Protein AF-A0A4P6GW98-F1 (afdb_monomer)

Secondary structure (DSSP, 8-state):
--EEEEEEEGGG-SSSPPP-EEEEEEES-HHHHHHTTEEEEEETTEEEEEE-SS---S-EEEEEEEEEESSTTHHHHBSSPPP-SSEEEEEETTTPPPPSSTT--EEESSSSSS--GGGEEEGGGSTTTTTT-SS--TTEEEEEEEEEETTSPTTEEEEEEEPBPEEEEEEEEES-TT-EEEEE-TTS---BPPPEE--BTTBS-EEEEEBSS-EE--SS-----EEEEEETTEEEEEESSPPPP-TTSEEEEEETTEEEEEEEEEEE-TT--

Structure (mmCIF, N/CA/C/O backbone):
data_AF-A0A4P6GW98-F1
#
_entry.id   AF-A0A4P6GW98-F1
#
loop_
_atom_site.group_PDB
_atom_site.id
_atom_site.type_symbol
_atom_site.label_atom_id
_atom_site.label_alt_id
_atom_site.label_comp_id
_atom_site.label_asym_id
_atom_site.label_entity_id
_atom_site.label_seq_id
_atom_site.pdbx_PDB_ins_code
_atom_site.Cartn_x
_atom_site.Cartn_y
_atom_site.Cartn_z
_atom_site.occupancy
_atom_site.B_iso_or_equiv
_atom_site.auth_seq_id
_atom_site.auth_comp_id
_atom_site.auth_asym_id
_atom_site.auth_atom_id
_atom_site.pdbx_PDB_model_num
ATOM 1 N N . MET A 1 1 ? 4.209 -5.421 -28.875 1.00 87.12 1 MET A N 1
ATOM 2 C CA . MET A 1 1 ? 4.617 -5.214 -27.465 1.00 87.12 1 MET A CA 1
ATOM 3 C C . MET A 1 1 ? 5.927 -5.954 -27.237 1.00 87.12 1 MET A C 1
ATOM 5 O O . MET A 1 1 ? 5.978 -7.141 -27.537 1.00 87.12 1 MET A O 1
ATOM 9 N N . ALA A 1 2 ? 6.973 -5.257 -26.790 1.00 92.06 2 ALA A N 1
ATOM 10 C CA . ALA A 1 2 ? 8.266 -5.847 -26.434 1.00 92.06 2 ALA A CA 1
ATOM 11 C C . ALA A 1 2 ? 8.174 -6.559 -25.086 1.00 92.06 2 ALA A C 1
ATOM 13 O O . ALA A 1 2 ? 8.362 -7.768 -25.018 1.00 92.06 2 ALA A O 1
ATOM 14 N N . PHE A 1 3 ? 7.811 -5.820 -24.043 1.00 95.00 3 PHE A N 1
ATOM 15 C CA . PHE A 1 3 ? 7.628 -6.350 -22.701 1.00 95.00 3 PHE A CA 1
ATOM 16 C C . PHE A 1 3 ? 6.626 -5.500 -21.920 1.00 95.00 3 PHE A C 1
ATOM 18 O O . PHE A 1 3 ? 6.259 -4.402 -22.350 1.00 95.00 3 PHE A O 1
ATOM 25 N N . SER A 1 4 ? 6.208 -6.007 -20.769 1.00 95.50 4 SER A N 1
ATOM 26 C CA . SER A 1 4 ? 5.409 -5.276 -19.789 1.00 95.50 4 SER A CA 1
ATOM 27 C C . SER A 1 4 ? 5.927 -5.524 -18.376 1.00 95.50 4 SER A C 1
ATOM 29 O O . SER A 1 4 ? 6.512 -6.573 -18.111 1.00 95.50 4 SER A O 1
ATOM 31 N N . VAL A 1 5 ? 5.699 -4.568 -17.481 1.00 95.75 5 VAL A N 1
ATOM 32 C CA . VAL A 1 5 ? 5.934 -4.688 -16.042 1.00 95.75 5 VAL A CA 1
ATOM 33 C C . VAL A 1 5 ? 4.635 -4.347 -15.319 1.00 95.75 5 VAL A C 1
ATOM 35 O O . VAL A 1 5 ? 4.162 -3.214 -15.391 1.00 95.75 5 VAL A O 1
ATOM 38 N N . GLU A 1 6 ? 4.057 -5.339 -14.655 1.00 93.69 6 GLU A N 1
ATOM 39 C CA . GLU A 1 6 ? 2.839 -5.214 -13.858 1.00 93.69 6 GLU A CA 1
ATOM 40 C C . GLU A 1 6 ? 3.172 -4.847 -12.403 1.00 93.69 6 GLU A C 1
ATOM 42 O O . GLU A 1 6 ? 4.111 -5.384 -11.814 1.00 93.69 6 GLU A O 1
ATOM 47 N N . LEU A 1 7 ? 2.385 -3.958 -11.803 1.00 92.94 7 LEU A N 1
ATOM 48 C CA . LEU A 1 7 ? 2.430 -3.624 -10.385 1.00 92.94 7 LEU A CA 1
ATOM 49 C C . LEU A 1 7 ? 1.234 -4.252 -9.683 1.00 92.94 7 LEU A C 1
ATOM 51 O O . LEU A 1 7 ? 0.083 -3.937 -9.981 1.00 92.94 7 LEU A O 1
ATOM 55 N N . ARG A 1 8 ? 1.521 -5.117 -8.714 1.00 92.25 8 ARG A N 1
ATOM 56 C CA . ARG A 1 8 ? 0.526 -5.744 -7.845 1.00 92.25 8 ARG A CA 1
ATOM 57 C C . ARG A 1 8 ? 0.668 -5.166 -6.450 1.00 92.25 8 ARG A C 1
ATOM 59 O O . ARG A 1 8 ? 1.785 -4.987 -5.971 1.00 92.25 8 ARG A O 1
ATOM 66 N N . HIS A 1 9 ? -0.450 -4.880 -5.794 1.00 93.00 9 HIS A N 1
ATOM 67 C CA . HIS A 1 9 ? -0.424 -4.330 -4.446 1.00 93.00 9 HIS A CA 1
ATOM 68 C C . HIS A 1 9 ? -1.577 -4.869 -3.601 1.00 93.00 9 HIS A C 1
ATOM 70 O O . HIS A 1 9 ? -2.744 -4.598 -3.884 1.00 93.00 9 HIS A O 1
ATOM 76 N N . ALA A 1 10 ? -1.266 -5.556 -2.499 1.00 92.62 10 ALA A N 1
ATOM 77 C CA . ALA A 1 10 ? -2.288 -6.197 -1.673 1.00 92.62 10 ALA A CA 1
ATOM 78 C C . ALA A 1 10 ? -3.317 -5.200 -1.093 1.00 92.62 10 ALA A C 1
ATOM 80 O O . ALA A 1 10 ? -4.511 -5.487 -1.113 1.00 92.62 10 ALA A O 1
ATOM 81 N N . TYR A 1 11 ? -2.913 -3.999 -0.658 1.00 92.00 11 TYR A N 1
ATOM 82 C CA . TYR A 1 11 ? -3.840 -2.949 -0.189 1.00 92.00 11 TYR A CA 1
ATOM 83 C C . TYR A 1 11 ? -5.014 -2.678 -1.148 1.00 92.00 11 TYR A C 1
ATOM 85 O O . TYR A 1 11 ? -6.145 -2.485 -0.701 1.00 92.00 11 TYR A O 1
ATOM 93 N N . LEU A 1 12 ? -4.765 -2.702 -2.458 1.00 88.88 12 LEU A N 1
ATOM 94 C CA . LEU A 1 12 ? -5.748 -2.360 -3.485 1.00 88.88 12 LEU A CA 1
ATOM 95 C C . LEU A 1 12 ? -6.676 -3.532 -3.865 1.00 88.88 12 LEU A C 1
ATOM 97 O O . LEU A 1 12 ? -7.750 -3.314 -4.425 1.00 88.88 12 LEU A O 1
ATOM 101 N N . GLY A 1 13 ? -6.299 -4.766 -3.513 1.00 79.56 13 GLY A N 1
ATOM 102 C CA . GLY A 1 13 ? -7.018 -5.989 -3.887 1.00 79.56 13 GLY A CA 1
ATOM 103 C C . GLY A 1 13 ? -6.876 -6.363 -5.372 1.00 79.56 13 GLY A C 1
ATOM 104 O O . GLY A 1 13 ? -6.097 -5.761 -6.103 1.00 79.56 13 GLY A O 1
ATOM 105 N N . ASP A 1 14 ? -7.6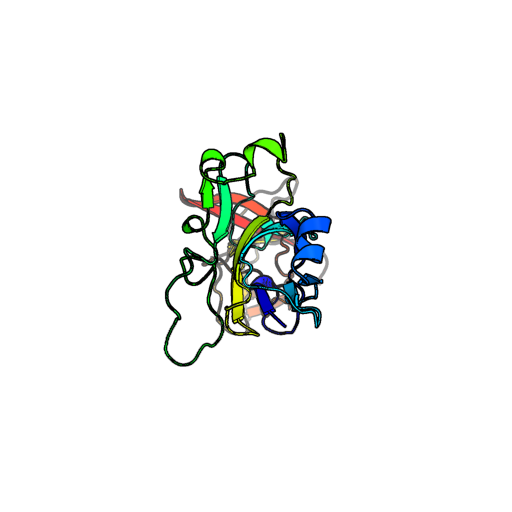46 -7.363 -5.821 1.00 66.12 14 ASP A N 1
ATOM 106 C CA . ASP A 1 14 ? -7.558 -7.929 -7.186 1.00 66.12 14 ASP A CA 1
ATOM 107 C C . ASP A 1 14 ? -8.304 -7.123 -8.271 1.00 66.12 14 ASP A C 1
ATOM 109 O O . ASP A 1 14 ? -8.204 -7.406 -9.468 1.00 66.12 14 ASP A O 1
ATOM 113 N N . VAL A 1 15 ? -9.087 -6.108 -7.895 1.00 51.78 15 VAL A N 1
ATOM 114 C CA . VAL A 1 15 ? -10.033 -5.460 -8.819 1.00 51.78 15 VAL A CA 1
ATOM 115 C C . VAL A 1 15 ? -9.405 -4.245 -9.492 1.00 51.78 15 VAL A C 1
ATOM 117 O O . VAL A 1 15 ? -9.693 -3.122 -9.101 1.00 51.78 15 VAL A O 1
ATOM 120 N N . ALA A 1 16 ? -8.583 -4.462 -10.526 1.00 53.97 16 ALA A N 1
ATOM 121 C CA . ALA A 1 16 ? -8.185 -3.452 -11.527 1.00 53.97 16 ALA A CA 1
ATOM 122 C C . ALA A 1 16 ? -7.691 -2.089 -10.978 1.00 53.97 16 ALA A C 1
ATOM 124 O O . ALA A 1 16 ? -7.696 -1.082 -11.694 1.00 53.97 16 ALA A O 1
ATOM 125 N N . ALA A 1 17 ? -7.302 -2.049 -9.709 1.00 60.12 17 ALA A N 1
ATOM 126 C CA . ALA A 1 17 ? -7.026 -0.831 -8.985 1.00 60.12 17 ALA A CA 1
ATOM 127 C C . ALA A 1 17 ? -5.593 -0.404 -9.281 1.00 60.12 17 ALA A C 1
ATOM 129 O O . ALA A 1 17 ? -4.670 -1.217 -9.247 1.00 60.12 17 ALA A O 1
ATOM 130 N N . SER A 1 18 ? -5.436 0.874 -9.623 1.00 66.62 18 SER A N 1
ATOM 131 C CA . SER A 1 18 ? -4.136 1.423 -9.979 1.00 66.62 18 SER A CA 1
ATOM 132 C C . SER A 1 18 ? -3.246 1.466 -8.756 1.00 66.62 18 SER A C 1
ATOM 134 O O . SER A 1 18 ? -3.583 2.165 -7.800 1.00 66.62 18 SER A O 1
ATOM 136 N N . ALA A 1 19 ? -2.094 0.795 -8.805 1.00 76.88 19 ALA A N 1
ATOM 137 C CA . ALA A 1 19 ? -0.990 1.199 -7.946 1.00 76.88 19 ALA A CA 1
ATOM 138 C C . ALA A 1 19 ? -0.710 2.681 -8.264 1.00 76.88 19 ALA A C 1
ATOM 140 O O . ALA A 1 19 ? -0.520 2.997 -9.443 1.00 76.88 19 ALA A O 1
ATOM 141 N N . PRO A 1 20 ? -0.761 3.601 -7.285 1.00 85.50 20 PRO A N 1
ATOM 142 C CA . PRO A 1 20 ? -0.575 5.028 -7.534 1.00 85.50 20 PRO A CA 1
ATOM 143 C C . PRO A 1 20 ? 0.921 5.313 -7.689 1.00 85.50 20 PRO A C 1
ATOM 145 O O . PRO A 1 20 ? 1.532 5.945 -6.833 1.00 85.50 20 PRO A O 1
ATOM 148 N N . LEU A 1 21 ? 1.532 4.750 -8.734 1.00 90.62 21 LEU A N 1
ATOM 149 C CA . LEU A 1 21 ? 2.957 4.830 -9.020 1.00 90.62 21 LEU A CA 1
ATOM 150 C C . LEU A 1 21 ? 3.176 5.422 -10.414 1.00 90.62 21 LEU A C 1
ATOM 152 O O . LEU A 1 21 ? 2.783 4.841 -11.427 1.00 90.62 21 LEU A O 1
ATOM 156 N N . ALA A 1 22 ? 3.873 6.551 -10.456 1.00 92.00 22 ALA A N 1
ATOM 157 C CA . ALA A 1 22 ? 4.359 7.169 -11.674 1.00 92.00 22 ALA A CA 1
ATOM 158 C C . ALA A 1 22 ? 5.650 6.488 -12.145 1.00 92.00 22 ALA A C 1
ATOM 160 O O . ALA A 1 22 ? 6.524 6.146 -11.343 1.00 92.00 22 ALA A O 1
ATOM 161 N N . TRP A 1 23 ? 5.782 6.354 -13.464 1.00 93.56 23 TRP A N 1
ATOM 162 C CA . TRP A 1 23 ? 6.968 5.818 -14.123 1.00 93.56 23 TRP A CA 1
ATOM 163 C C . TRP A 1 23 ? 7.654 6.913 -14.927 1.00 93.56 23 TRP A C 1
ATOM 165 O O . TRP A 1 23 ? 7.023 7.566 -15.759 1.00 93.56 23 TRP A O 1
ATOM 175 N N . GLN A 1 24 ? 8.960 7.059 -14.746 1.00 92.19 24 GLN A N 1
ATOM 176 C CA . GLN A 1 24 ? 9.771 7.979 -15.536 1.00 92.19 24 GLN A CA 1
ATOM 177 C C . GLN A 1 24 ? 10.948 7.233 -16.153 1.00 92.19 24 GLN A C 1
ATOM 179 O O . GLN A 1 24 ? 11.734 6.625 -15.433 1.00 92.19 24 GLN A O 1
ATOM 184 N N . LEU A 1 25 ? 11.093 7.291 -17.480 1.00 92.44 25 LEU A N 1
ATOM 185 C CA . LEU A 1 25 ? 12.296 6.793 -18.148 1.00 92.44 25 LEU A CA 1
ATOM 186 C C . LEU A 1 25 ? 13.503 7.635 -17.713 1.00 92.44 25 LEU A C 1
ATOM 188 O O . LEU A 1 25 ? 13.509 8.854 -17.888 1.00 92.44 25 LEU A O 1
ATOM 192 N N . VAL A 1 26 ? 14.507 6.966 -17.158 1.00 89.69 26 VAL A N 1
ATOM 193 C CA . VAL A 1 26 ? 15.764 7.565 -16.699 1.00 89.69 26 VAL A CA 1
ATOM 194 C C . VAL A 1 26 ? 16.860 7.320 -17.727 1.00 89.69 26 VAL A C 1
ATOM 196 O O . VAL A 1 26 ? 17.533 8.255 -18.147 1.00 89.69 26 VAL A O 1
ATOM 199 N N . GLU A 1 27 ? 17.000 6.071 -18.165 1.00 88.12 27 GLU A N 1
ATOM 200 C CA . GLU A 1 27 ? 17.954 5.666 -19.193 1.00 88.12 27 GLU A CA 1
ATOM 201 C C . GLU A 1 27 ? 17.322 4.613 -20.115 1.00 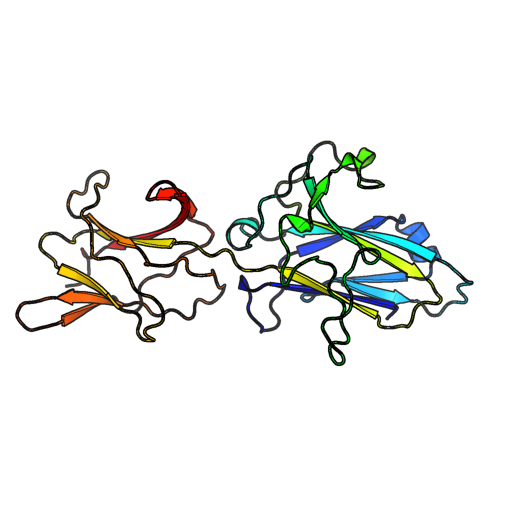88.12 27 GLU A C 1
ATOM 203 O O . GLU A 1 27 ? 16.520 3.800 -19.657 1.00 88.12 27 GLU A O 1
ATOM 208 N N . PRO A 1 28 ? 17.677 4.579 -21.405 1.00 90.88 28 PRO A N 1
ATOM 209 C CA . PRO A 1 28 ? 18.499 5.562 -22.096 1.00 90.88 28 PRO A CA 1
ATOM 210 C C . PRO A 1 28 ? 17.782 6.919 -22.229 1.00 90.88 28 PRO A C 1
ATOM 212 O O . PRO A 1 28 ? 16.583 7.024 -21.970 1.00 90.88 28 PRO A O 1
ATOM 215 N N . SER A 1 29 ? 18.487 7.953 -22.699 1.00 89.69 29 SER A N 1
ATOM 216 C CA . SER A 1 29 ? 17.844 9.230 -23.048 1.00 89.69 29 SER A CA 1
ATOM 217 C C . SER A 1 29 ? 16.651 9.031 -24.008 1.00 89.69 29 SER A C 1
ATOM 219 O O . SER A 1 29 ? 16.696 8.129 -24.852 1.00 89.69 29 SER A O 1
ATOM 221 N N . PRO A 1 30 ? 15.602 9.880 -23.970 1.00 89.62 30 PRO A N 1
ATOM 222 C CA . PRO A 1 30 ? 14.418 9.716 -24.825 1.00 89.62 30 PRO A CA 1
ATOM 223 C C . PRO A 1 30 ? 14.724 9.625 -26.329 1.00 89.62 30 PRO A C 1
ATOM 225 O O . PRO A 1 30 ? 14.078 8.867 -27.056 1.00 89.62 30 PRO A O 1
ATOM 228 N N . ALA A 1 31 ? 15.747 10.350 -26.799 1.00 90.31 31 ALA A N 1
ATOM 229 C CA . ALA A 1 31 ? 16.214 10.283 -28.183 1.00 90.31 31 ALA A CA 1
ATOM 230 C C . ALA A 1 31 ? 16.799 8.905 -28.522 1.00 90.31 31 ALA A C 1
ATOM 232 O O . ALA A 1 31 ? 16.455 8.323 -29.550 1.00 90.31 31 ALA A O 1
ATOM 233 N N . ARG A 1 32 ? 17.636 8.347 -27.638 1.00 91.19 32 ARG A N 1
ATOM 234 C CA . ARG A 1 32 ? 18.188 6.999 -27.813 1.00 91.19 32 ARG A CA 1
ATOM 235 C C . ARG A 1 32 ? 17.103 5.933 -27.673 1.00 91.19 32 ARG A C 1
ATOM 237 O O . ARG A 1 32 ? 17.092 5.002 -28.465 1.00 91.19 32 ARG A O 1
ATOM 244 N N . PHE A 1 33 ? 16.169 6.083 -26.737 1.00 92.12 33 PHE A N 1
ATOM 245 C CA . PHE A 1 33 ? 15.012 5.193 -26.602 1.00 92.12 33 PHE A CA 1
ATOM 246 C C . PHE A 1 33 ? 14.187 5.135 -27.897 1.00 92.12 33 PHE A C 1
ATOM 248 O O . PHE A 1 33 ? 13.886 4.054 -28.398 1.00 92.12 33 PHE A O 1
ATOM 255 N N . SER A 1 34 ? 13.919 6.295 -28.501 1.00 91.00 34 SER A N 1
ATOM 256 C CA . SER A 1 34 ? 13.211 6.394 -29.784 1.00 91.00 34 SER A CA 1
ATOM 257 C C . SER A 1 34 ? 14.030 5.826 -30.950 1.00 91.00 34 SER A C 1
ATOM 259 O O . SER A 1 34 ? 13.475 5.158 -31.817 1.00 91.00 34 SER A O 1
ATOM 261 N N . ALA A 1 35 ? 15.353 6.031 -30.960 1.00 90.75 35 ALA A N 1
ATOM 262 C CA . ALA A 1 35 ? 16.254 5.470 -31.971 1.00 90.75 35 ALA A CA 1
ATOM 263 C C . ALA A 1 35 ? 16.337 3.933 -31.919 1.00 90.75 35 ALA A C 1
ATOM 265 O O . ALA A 1 35 ? 16.581 3.300 -32.942 1.00 90.75 35 ALA A O 1
ATOM 266 N N . LEU A 1 36 ? 16.081 3.326 -30.753 1.00 91.00 36 LEU A N 1
ATOM 267 C CA . LEU A 1 36 ? 15.898 1.875 -30.608 1.00 91.00 36 LEU A CA 1
ATOM 268 C C . LEU A 1 36 ? 14.536 1.389 -31.144 1.00 91.00 36 LEU A C 1
ATOM 270 O O . LEU A 1 36 ? 14.242 0.196 -31.077 1.00 91.00 36 LEU A O 1
ATOM 274 N N . GLY A 1 37 ? 13.692 2.293 -31.653 1.00 91.75 37 GLY A N 1
ATOM 275 C CA . GLY A 1 37 ? 12.340 1.985 -32.107 1.00 91.75 37 GLY A CA 1
ATOM 276 C C . GLY A 1 37 ? 11.407 1.621 -30.956 1.00 91.75 37 GLY A C 1
ATOM 277 O O . GLY A 1 37 ? 10.509 0.803 -31.136 1.00 91.75 37 GLY A O 1
ATOM 278 N N . LEU A 1 38 ? 11.637 2.163 -29.756 1.00 93.50 38 LEU A N 1
ATOM 279 C CA . LEU A 1 38 ? 10.828 1.871 -28.578 1.00 93.50 38 LEU A CA 1
ATOM 280 C C . LEU A 1 38 ? 9.894 3.030 -28.237 1.00 93.50 38 LEU A C 1
ATOM 282 O O . LEU A 1 38 ? 10.243 4.204 -28.333 1.00 93.50 38 LEU A O 1
ATOM 286 N N . MET A 1 39 ? 8.701 2.676 -27.774 1.00 94.88 39 MET A N 1
ATOM 287 C CA . MET A 1 39 ? 7.738 3.582 -27.150 1.00 94.88 39 MET A CA 1
ATOM 288 C C . MET A 1 39 ? 7.159 2.905 -25.912 1.00 94.88 39 MET A C 1
ATOM 290 O O . MET A 1 39 ? 7.059 1.679 -25.875 1.00 94.88 39 MET A O 1
ATOM 294 N N . TYR A 1 40 ? 6.773 3.674 -24.898 1.00 95.62 40 TYR A N 1
ATOM 295 C CA . TYR A 1 40 ? 6.161 3.115 -23.698 1.00 95.62 40 TYR A CA 1
ATOM 296 C C . TYR A 1 40 ? 4.839 3.796 -23.371 1.00 95.62 40 TYR A C 1
ATOM 298 O O . TYR A 1 40 ? 4.603 4.949 -23.726 1.00 95.62 40 TYR A O 1
ATOM 306 N N . ARG A 1 41 ? 3.974 3.047 -22.696 1.00 95.19 41 ARG A N 1
ATOM 307 C CA . ARG A 1 41 ? 2.711 3.520 -22.146 1.00 95.19 41 ARG A CA 1
ATOM 308 C C . ARG A 1 41 ? 2.628 3.081 -20.696 1.00 95.19 41 ARG A C 1
ATOM 310 O O . ARG A 1 41 ? 2.921 1.925 -20.393 1.00 95.19 41 ARG A O 1
ATOM 317 N N . VAL A 1 42 ? 2.205 4.000 -19.843 1.00 93.38 42 VAL A N 1
ATOM 318 C CA . VAL A 1 42 ? 1.852 3.720 -18.454 1.00 93.38 42 VAL A CA 1
ATOM 319 C C . VAL A 1 42 ? 0.333 3.639 -18.375 1.00 93.38 42 VAL A C 1
ATOM 321 O O . VAL A 1 42 ? -0.361 4.479 -18.952 1.00 93.38 42 VAL A O 1
ATOM 324 N N . ASP A 1 43 ? -0.180 2.610 -17.719 1.00 88.81 43 ASP A N 1
ATOM 325 C CA . ASP A 1 43 ? -1.591 2.473 -17.373 1.00 88.81 43 ASP A CA 1
ATOM 326 C C . ASP A 1 43 ? -1.736 2.068 -15.900 1.00 88.81 43 ASP A C 1
ATOM 328 O O . ASP A 1 43 ? -0.755 2.013 -15.157 1.00 88.81 43 ASP A O 1
ATOM 332 N N . ASN A 1 44 ? -2.966 1.799 -15.461 1.00 81.12 44 ASN A N 1
ATOM 333 C CA . ASN A 1 44 ? -3.249 1.458 -14.069 1.00 81.12 44 ASN A CA 1
ATOM 334 C C . ASN A 1 44 ? -2.577 0.159 -13.595 1.00 81.12 44 ASN A C 1
ATOM 336 O O . ASN A 1 44 ? -2.482 -0.077 -12.396 1.00 81.12 44 ASN A O 1
ATOM 340 N N . ARG A 1 45 ? -2.123 -0.708 -14.502 1.00 84.81 45 ARG A N 1
ATOM 341 C CA . ARG A 1 45 ? -1.450 -1.957 -14.136 1.00 84.81 45 ARG A CA 1
ATOM 342 C C . ARG A 1 45 ? 0.062 -1.834 -14.159 1.00 84.81 45 ARG A C 1
ATOM 344 O O . ARG A 1 45 ? 0.723 -2.728 -13.647 1.00 84.81 45 ARG A O 1
ATOM 351 N N . GLY A 1 46 ? 0.614 -0.765 -14.724 1.00 92.31 46 GLY A N 1
ATOM 352 C CA . GLY A 1 46 ? 2.050 -0.524 -14.764 1.00 92.31 46 GLY A CA 1
ATOM 353 C C . GLY A 1 46 ? 2.519 -0.046 -16.131 1.00 92.31 46 GLY A C 1
ATOM 354 O O . GLY A 1 46 ? 1.923 0.839 -16.741 1.00 92.31 46 GLY A O 1
ATOM 355 N N . LEU A 1 47 ? 3.628 -0.611 -16.600 1.00 95.50 47 LEU A N 1
ATOM 356 C CA . LEU A 1 47 ? 4.355 -0.153 -17.779 1.00 95.50 47 LEU A CA 1
ATOM 357 C C . LEU A 1 47 ? 4.261 -1.177 -18.911 1.00 95.50 47 LEU A C 1
ATOM 359 O O . LEU A 1 47 ? 4.567 -2.351 -18.729 1.00 95.50 47 LEU A O 1
ATOM 363 N N . SER A 1 48 ? 3.936 -0.726 -20.119 1.00 96.31 48 SER A N 1
ATOM 364 C CA . SER A 1 48 ? 4.056 -1.520 -21.345 1.00 96.31 48 SER A CA 1
ATOM 365 C C . SER A 1 48 ? 4.994 -0.839 -22.332 1.00 96.31 48 SER A C 1
ATOM 367 O O . SER A 1 48 ? 4.816 0.335 -22.649 1.00 96.31 48 SER A O 1
ATOM 369 N N . VAL A 1 49 ? 5.962 -1.585 -22.865 1.00 96.12 49 VAL A N 1
ATOM 370 C CA . VAL A 1 49 ? 6.891 -1.108 -23.895 1.00 96.12 49 VAL A CA 1
ATOM 371 C C . VAL A 1 49 ? 6.589 -1.797 -25.220 1.00 96.12 49 VAL A C 1
ATOM 373 O O . VAL A 1 49 ? 6.396 -3.013 -25.305 1.00 96.12 49 VAL A O 1
ATOM 376 N N . PHE A 1 50 ? 6.547 -1.017 -26.290 1.00 94.38 50 PHE A N 1
ATOM 377 C CA . PHE A 1 50 ? 6.232 -1.444 -27.645 1.00 94.38 50 PHE A CA 1
ATOM 378 C C . PHE A 1 50 ? 7.405 -1.146 -28.569 1.00 94.38 50 PHE A C 1
ATOM 380 O O . PHE A 1 50 ? 8.162 -0.206 -28.347 1.00 94.38 50 PHE A O 1
ATOM 387 N N . ARG A 1 51 ? 7.525 -1.964 -29.615 1.00 90.38 51 ARG A N 1
ATOM 388 C CA . ARG A 1 51 ? 8.422 -1.707 -30.738 1.00 90.38 51 ARG A CA 1
ATOM 389 C C . ARG A 1 51 ? 7.605 -1.030 -31.825 1.00 90.38 51 ARG A C 1
ATOM 391 O O . ARG A 1 51 ? 6.497 -1.497 -32.092 1.00 90.38 51 ARG A O 1
ATOM 398 N N . SER A 1 52 ? 8.124 0.041 -32.408 1.00 84.62 52 SER A N 1
ATOM 399 C CA . SER A 1 52 ? 7.635 0.529 -33.689 1.00 84.62 52 SER A CA 1
ATOM 400 C C . SER A 1 52 ? 8.086 -0.422 -34.795 1.00 84.62 52 SER A C 1
ATOM 402 O O . SER A 1 52 ? 9.162 -1.023 -34.718 1.00 84.62 52 SER A O 1
ATOM 404 N N . ASP A 1 53 ? 7.253 -0.567 -35.821 1.00 68.75 53 ASP A N 1
ATOM 405 C CA . ASP A 1 53 ? 7.605 -1.330 -37.012 1.00 68.75 53 ASP A CA 1
ATOM 406 C C . ASP A 1 53 ? 8.678 -0.549 -37.783 1.00 68.75 53 ASP A C 1
ATOM 408 O O . ASP A 1 53 ? 8.406 0.429 -38.477 1.00 68.75 53 ASP A O 1
ATOM 412 N N . GLY A 1 54 ? 9.931 -0.946 -37.588 1.00 62.28 54 GLY A N 1
ATOM 413 C CA . GLY A 1 54 ? 11.105 -0.374 -38.228 1.00 62.28 54 GLY A CA 1
ATOM 414 C C . GLY A 1 54 ? 12.231 -1.400 -38.251 1.00 62.28 54 GLY A C 1
ATOM 415 O O . GLY A 1 54 ? 12.313 -2.262 -37.374 1.00 62.28 54 GLY A O 1
ATOM 416 N N . SER A 1 55 ? 13.088 -1.330 -39.269 1.00 51.94 55 SER A N 1
ATOM 417 C CA . SER A 1 55 ? 14.252 -2.202 -39.455 1.00 51.94 55 SER A CA 1
ATOM 418 C C . SER A 1 55 ? 15.334 -1.904 -38.409 1.00 51.94 55 SER A C 1
ATOM 420 O O . SER A 1 55 ? 16.385 -1.345 -38.716 1.00 51.94 55 SER A O 1
ATOM 422 N N . GLY A 1 56 ? 15.053 -2.216 -37.147 1.00 54.91 56 GLY A N 1
ATOM 423 C CA . GLY A 1 56 ? 16.041 -2.204 -36.080 1.00 54.91 56 GLY A CA 1
ATOM 424 C C . GLY A 1 56 ? 16.975 -3.388 -36.280 1.00 54.91 56 GLY A C 1
ATOM 425 O O . GLY A 1 56 ? 16.528 -4.533 -36.219 1.00 54.91 56 GLY A O 1
ATOM 426 N N . GLY A 1 57 ? 18.250 -3.107 -36.552 1.00 62.91 57 GLY A N 1
ATOM 427 C CA . GLY A 1 57 ? 19.311 -4.109 -36.458 1.00 62.91 57 GLY A CA 1
ATOM 428 C C . GLY A 1 57 ? 19.402 -4.700 -35.048 1.00 62.91 57 GLY A C 1
ATOM 429 O O . GLY A 1 57 ? 18.652 -4.312 -34.151 1.00 62.91 57 GLY A O 1
ATOM 430 N N . ASP A 1 58 ? 20.326 -5.639 -34.848 1.00 74.62 58 ASP A N 1
ATOM 431 C CA . ASP A 1 58 ? 20.508 -6.256 -33.536 1.00 74.62 58 ASP A CA 1
ATOM 432 C C . ASP A 1 58 ? 20.972 -5.200 -32.517 1.00 74.62 58 ASP A C 1
ATOM 434 O O . ASP A 1 58 ? 22.053 -4.619 -32.637 1.00 74.62 58 ASP A O 1
ATOM 438 N N . ALA A 1 59 ? 20.105 -4.877 -31.562 1.00 86.12 59 ALA A N 1
ATOM 439 C CA . ALA A 1 59 ? 20.270 -3.789 -30.616 1.00 86.12 59 ALA A CA 1
ATOM 440 C C . ALA A 1 59 ? 19.881 -4.258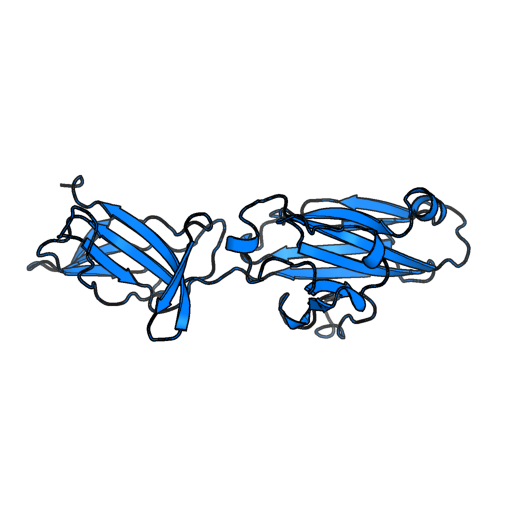 -29.216 1.00 86.12 59 ALA A C 1
ATOM 442 O O . ALA A 1 59 ? 18.840 -4.879 -29.016 1.00 86.12 59 ALA A O 1
ATOM 443 N N . ALA A 1 60 ? 20.703 -3.905 -28.232 1.00 90.88 60 ALA A N 1
ATOM 444 C CA . ALA A 1 60 ? 20.428 -4.162 -26.828 1.00 90.88 60 ALA A CA 1
ATOM 445 C C . ALA A 1 60 ? 20.672 -2.903 -25.996 1.00 90.88 60 ALA A C 1
ATOM 447 O O . ALA A 1 60 ? 21.557 -2.094 -26.297 1.00 90.88 60 ALA A O 1
ATOM 448 N N . ALA A 1 61 ? 19.879 -2.734 -24.946 1.00 92.06 61 ALA A N 1
ATOM 449 C CA . ALA A 1 61 ? 19.988 -1.613 -24.029 1.00 92.06 61 ALA A CA 1
ATOM 450 C C . ALA A 1 61 ? 19.466 -1.982 -22.641 1.00 92.06 61 ALA A C 1
ATOM 452 O O . ALA A 1 61 ? 18.560 -2.800 -22.492 1.00 92.06 61 ALA A O 1
ATOM 453 N N . ASP A 1 62 ? 20.021 -1.319 -21.633 1.00 92.69 62 ASP A N 1
ATOM 454 C CA . ASP A 1 62 ? 19.418 -1.263 -20.312 1.00 92.69 62 ASP A CA 1
ATOM 455 C C . ASP A 1 62 ? 18.401 -0.129 -20.285 1.00 92.69 62 ASP A C 1
ATOM 457 O O . ASP A 1 62 ? 18.736 1.020 -20.575 1.00 92.69 62 ASP A O 1
ATOM 461 N N . LEU A 1 63 ? 17.159 -0.474 -19.965 1.00 94.12 63 LEU A N 1
ATOM 462 C CA . LEU A 1 63 ? 16.061 0.467 -19.817 1.00 94.12 63 LEU A CA 1
ATOM 463 C C . LEU A 1 63 ? 15.799 0.633 -18.323 1.00 94.12 63 LEU A C 1
ATOM 465 O O . LEU A 1 63 ? 15.376 -0.319 -17.667 1.00 94.12 63 LEU A O 1
ATOM 469 N N . VAL A 1 64 ? 16.080 1.815 -17.787 1.00 93.38 64 VAL A N 1
ATOM 470 C CA . VAL A 1 64 ? 15.928 2.145 -16.371 1.00 93.38 64 VAL A CA 1
ATOM 471 C C . VAL A 1 64 ? 14.770 3.113 -16.209 1.00 93.38 64 VAL A C 1
ATOM 473 O O . VAL A 1 64 ? 14.760 4.190 -16.805 1.00 93.38 64 VAL A O 1
ATOM 476 N N . PHE A 1 65 ? 13.812 2.739 -15.371 1.00 93.25 65 PHE A N 1
ATOM 477 C CA . PHE A 1 65 ? 12.664 3.558 -15.015 1.00 93.25 65 PHE A CA 1
ATOM 478 C C . PHE A 1 65 ? 12.691 3.872 -13.524 1.00 93.25 65 PHE A C 1
ATOM 480 O O . PHE A 1 65 ? 12.963 2.991 -12.713 1.00 93.25 65 PHE A O 1
ATOM 487 N N . GLN A 1 66 ? 12.387 5.112 -13.160 1.00 91.19 66 GLN A N 1
ATOM 488 C CA . GLN A 1 66 ? 12.133 5.512 -11.782 1.00 91.19 66 GLN A CA 1
ATOM 489 C C . GLN A 1 66 ? 10.658 5.288 -11.445 1.00 91.19 66 GLN A C 1
ATOM 491 O O . GLN A 1 66 ? 9.788 5.612 -12.256 1.00 91.19 66 GLN A O 1
ATOM 496 N N . LEU A 1 67 ? 10.406 4.778 -10.242 1.00 92.12 67 LEU A N 1
ATOM 497 C CA . LEU A 1 67 ? 9.088 4.631 -9.639 1.00 92.12 67 LEU A CA 1
ATOM 498 C C . LEU A 1 67 ? 8.902 5.660 -8.527 1.00 92.12 67 LEU A C 1
ATOM 500 O O . LEU A 1 67 ? 9.667 5.682 -7.558 1.00 92.12 67 LEU A O 1
ATOM 504 N N . THR A 1 68 ? 7.851 6.463 -8.639 1.00 91.12 68 THR A N 1
ATOM 505 C CA . THR A 1 68 ? 7.486 7.472 -7.640 1.00 91.12 68 THR A CA 1
ATOM 506 C C . THR A 1 68 ? 6.035 7.277 -7.214 1.00 91.12 68 THR A C 1
ATOM 508 O O . THR A 1 68 ? 5.167 7.146 -8.069 1.00 91.12 68 THR A O 1
ATOM 511 N N . ALA A 1 69 ? 5.754 7.287 -5.915 1.00 91.69 69 ALA A N 1
ATOM 512 C CA . ALA A 1 69 ? 4.397 7.273 -5.391 1.00 91.69 69 ALA A CA 1
ATOM 513 C C . ALA A 1 69 ? 3.662 8.588 -5.687 1.00 91.69 69 ALA A C 1
ATOM 515 O O . ALA A 1 69 ? 4.145 9.676 -5.383 1.00 91.69 69 ALA A O 1
ATOM 516 N N . GLU A 1 70 ? 2.475 8.484 -6.272 1.00 90.25 70 GLU A N 1
ATOM 517 C CA . GLU A 1 70 ? 1.551 9.601 -6.486 1.00 90.25 70 GLU A CA 1
ATOM 518 C C . GLU A 1 70 ? 0.657 9.832 -5.263 1.00 90.25 70 GLU A C 1
ATOM 520 O O . GLU A 1 70 ? 0.204 10.949 -5.023 1.00 90.25 70 GLU A O 1
ATOM 525 N N . ASP A 1 71 ? 0.430 8.782 -4.470 1.00 89.00 71 ASP A N 1
ATOM 526 C CA . ASP A 1 71 ? -0.289 8.848 -3.203 1.00 89.00 71 ASP A CA 1
ATOM 527 C C . ASP A 1 71 ? 0.693 9.125 -2.048 1.00 89.00 71 ASP A C 1
ATOM 529 O O . ASP A 1 71 ? 1.539 8.275 -1.749 1.00 89.00 71 ASP A O 1
ATOM 533 N N . PRO A 1 72 ? 0.586 10.270 -1.348 1.00 86.19 72 PRO A N 1
ATOM 534 C CA . PRO A 1 72 ? 1.442 10.581 -0.204 1.00 86.19 72 PRO A CA 1
ATOM 535 C C . PRO A 1 72 ? 1.355 9.556 0.936 1.00 86.19 72 PRO A C 1
ATOM 537 O O . PRO A 1 72 ? 2.287 9.449 1.732 1.00 86.19 72 PRO A O 1
ATOM 540 N N . ALA A 1 73 ? 0.256 8.800 1.029 1.00 89.00 73 ALA A N 1
ATOM 541 C CA . ALA A 1 73 ? 0.061 7.762 2.035 1.00 89.00 73 ALA A CA 1
ATOM 542 C C . ALA A 1 73 ? 0.607 6.386 1.611 1.00 89.00 73 ALA A C 1
ATOM 544 O O . ALA A 1 73 ? 0.479 5.438 2.385 1.00 89.00 73 ALA A O 1
ATOM 545 N N . PHE A 1 74 ? 1.234 6.252 0.434 1.00 90.88 74 PHE A N 1
ATOM 546 C CA . PHE A 1 74 ? 1.706 4.970 -0.107 1.00 90.88 74 PHE A CA 1
ATOM 547 C C . PHE A 1 74 ? 2.498 4.139 0.908 1.00 90.88 74 PHE A C 1
ATOM 549 O O . PHE A 1 74 ? 2.133 3.006 1.220 1.00 90.88 74 PHE A O 1
ATOM 556 N N . PHE A 1 75 ? 3.527 4.721 1.522 1.00 89.94 75 PHE A N 1
ATOM 557 C CA . PHE A 1 75 ? 4.359 4.024 2.512 1.00 89.94 75 PHE A CA 1
ATOM 558 C C . PHE A 1 75 ? 3.625 3.688 3.820 1.00 89.94 75 PHE A C 1
ATOM 560 O O . PHE A 1 75 ? 4.043 2.791 4.554 1.00 89.94 75 PHE A O 1
ATOM 567 N N . ALA A 1 76 ? 2.515 4.369 4.112 1.00 90.50 76 ALA A N 1
ATOM 568 C CA . ALA A 1 76 ? 1.708 4.098 5.294 1.00 90.50 76 ALA A CA 1
ATOM 569 C C . ALA A 1 76 ? 0.856 2.826 5.145 1.00 90.50 76 ALA A C 1
ATOM 571 O O . ALA A 1 76 ? 0.578 2.168 6.144 1.00 90.50 76 ALA A O 1
ATOM 572 N N . TYR A 1 77 ? 0.475 2.435 3.923 1.00 92.50 77 TYR A N 1
ATOM 573 C CA . TYR A 1 77 ? -0.257 1.183 3.673 1.00 92.50 77 TYR A CA 1
ATOM 574 C C . TYR A 1 77 ? 0.547 0.103 2.945 1.00 92.50 77 TYR A C 1
ATOM 576 O O . TYR A 1 77 ? 0.026 -0.995 2.743 1.00 92.50 77 TYR A O 1
ATOM 584 N N . THR A 1 78 ? 1.795 0.374 2.568 1.00 93.00 78 THR A N 1
ATOM 585 C CA . THR A 1 78 ? 2.692 -0.600 1.928 1.00 93.00 78 THR A CA 1
ATOM 586 C C . THR A 1 78 ? 3.665 -1.176 2.949 1.00 93.00 78 THR A C 1
ATOM 588 O O . THR A 1 78 ? 4.229 -0.427 3.753 1.00 93.00 78 THR A O 1
ATOM 591 N N . ASP A 1 79 ? 3.898 -2.489 2.913 1.00 92.94 79 ASP A N 1
ATOM 592 C CA . ASP A 1 79 ? 4.873 -3.167 3.782 1.00 92.94 79 ASP A CA 1
ATOM 593 C C . ASP A 1 79 ? 6.323 -2.990 3.292 1.00 92.94 79 ASP A C 1
ATOM 595 O O . ASP A 1 79 ? 7.062 -3.934 3.026 1.00 92.94 79 ASP A O 1
ATOM 599 N N . ILE A 1 80 ? 6.717 -1.732 3.113 1.00 89.81 80 ILE A N 1
ATOM 600 C CA . ILE A 1 80 ? 8.084 -1.301 2.831 1.00 89.81 80 ILE A CA 1
ATOM 601 C C . ILE A 1 80 ? 8.353 -0.011 3.600 1.00 89.81 80 ILE A C 1
ATOM 603 O O . ILE A 1 80 ? 7.448 0.796 3.831 1.00 89.81 80 ILE A O 1
ATOM 607 N N . ASP A 1 81 ? 9.609 0.218 3.957 1.00 82.12 81 ASP A N 1
ATOM 608 C CA . ASP A 1 81 ? 10.032 1.518 4.471 1.00 82.12 81 ASP A CA 1
ATOM 609 C C . ASP A 1 81 ? 10.246 2.518 3.331 1.00 82.12 81 ASP A C 1
ATOM 611 O O . ASP A 1 81 ? 10.467 2.131 2.179 1.00 82.12 81 ASP A O 1
ATOM 615 N N . VAL A 1 82 ? 10.213 3.811 3.662 1.00 78.88 82 VAL A N 1
ATOM 616 C CA . VAL A 1 82 ? 10.546 4.895 2.726 1.00 78.88 82 VAL A CA 1
ATOM 617 C C . VAL A 1 82 ? 11.947 4.645 2.154 1.00 78.88 82 VAL A C 1
ATOM 619 O O . VAL A 1 82 ? 12.845 4.171 2.857 1.00 78.88 82 VAL A O 1
ATOM 622 N N . ALA A 1 83 ? 12.137 4.878 0.855 1.00 71.31 83 ALA A N 1
ATOM 623 C CA . ALA A 1 83 ? 13.474 4.818 0.277 1.00 71.31 83 ALA A CA 1
ATOM 624 C C . ALA A 1 83 ? 14.312 5.982 0.821 1.00 71.31 83 ALA A C 1
ATOM 626 O O . ALA A 1 83 ? 13.842 7.119 0.865 1.00 71.31 83 ALA A O 1
ATOM 627 N N . ASP A 1 84 ? 15.556 5.712 1.201 1.00 68.94 84 ASP A N 1
ATOM 628 C CA . ASP A 1 84 ? 16.531 6.759 1.485 1.00 68.94 84 ASP A CA 1
ATOM 629 C C . ASP A 1 84 ? 17.575 6.800 0.365 1.00 68.94 84 ASP A C 1
ATOM 631 O O . ASP A 1 84 ? 17.535 6.033 -0.602 1.00 68.94 84 ASP A O 1
ATOM 635 N N . LEU A 1 85 ? 18.473 7.779 0.428 1.00 62.91 85 LEU A N 1
ATOM 636 C CA . LEU A 1 85 ? 19.504 7.922 -0.593 1.00 62.91 85 LEU A CA 1
ATOM 637 C C . LEU A 1 85 ? 20.624 6.897 -0.481 1.00 62.91 85 LEU A C 1
ATOM 639 O O . LEU A 1 85 ? 21.382 6.765 -1.439 1.00 62.91 85 LEU A O 1
ATOM 643 N N . ASP A 1 86 ? 20.735 6.190 0.636 1.00 70.88 86 ASP A N 1
ATOM 644 C CA . ASP A 1 86 ? 21.790 5.204 0.849 1.00 70.88 86 ASP A CA 1
ATOM 645 C C . ASP A 1 86 ? 21.338 3.822 0.365 1.00 70.88 86 ASP A C 1
ATOM 647 O O . ASP A 1 86 ? 22.142 3.041 -0.152 1.00 70.88 86 ASP A O 1
ATOM 651 N N . SER A 1 87 ? 20.031 3.555 0.425 1.00 76.12 87 SER A N 1
ATOM 652 C CA . SER A 1 87 ? 19.383 2.332 -0.023 1.00 76.12 87 SER A CA 1
ATOM 653 C C . SER A 1 87 ? 18.022 2.609 -0.676 1.00 76.12 87 SER A C 1
ATOM 655 O O . SER A 1 87 ? 17.100 3.176 -0.087 1.00 76.12 87 SER A O 1
ATOM 657 N N . THR A 1 88 ? 17.851 2.132 -1.906 1.00 87.31 88 THR A N 1
ATOM 658 C CA . THR A 1 88 ? 16.577 2.228 -2.632 1.00 87.31 88 THR A CA 1
ATOM 659 C C . THR A 1 88 ? 16.192 0.874 -3.207 1.00 87.31 88 THR A C 1
ATOM 661 O O . THR A 1 88 ? 17.051 0.002 -3.374 1.00 87.31 88 THR A O 1
ATOM 664 N N . LEU A 1 89 ? 14.904 0.674 -3.488 1.00 92.00 89 LEU A N 1
ATOM 665 C CA . LEU A 1 89 ? 14.449 -0.548 -4.141 1.00 92.00 89 LEU A CA 1
ATOM 666 C C . LEU A 1 89 ? 14.990 -0.594 -5.573 1.00 92.00 89 LEU A C 1
ATOM 668 O O . LEU A 1 89 ? 14.893 0.382 -6.324 1.00 92.00 89 LEU A O 1
ATOM 672 N N . TRP A 1 90 ? 15.564 -1.733 -5.943 1.00 93.06 90 TRP A N 1
ATOM 673 C CA . TRP A 1 90 ? 16.189 -1.955 -7.237 1.00 93.06 90 TRP A CA 1
ATOM 674 C C . TRP A 1 90 ? 15.702 -3.265 -7.845 1.00 93.06 90 TRP A C 1
ATOM 676 O O . TRP A 1 90 ? 16.057 -4.357 -7.406 1.00 93.06 90 TRP A O 1
ATOM 686 N N . PHE A 1 91 ? 14.901 -3.139 -8.895 1.00 94.69 91 PHE A N 1
ATOM 687 C CA . PHE A 1 91 ? 14.279 -4.260 -9.581 1.00 94.69 91 PHE A CA 1
ATOM 688 C C . PHE A 1 91 ? 15.011 -4.523 -10.895 1.00 94.69 91 PHE A C 1
ATOM 690 O O . PHE A 1 91 ? 14.794 -3.820 -11.881 1.00 94.69 91 PHE A O 1
ATOM 697 N N . ASP A 1 92 ? 15.890 -5.524 -10.923 1.00 93.62 92 ASP A N 1
ATOM 698 C CA . ASP A 1 92 ? 16.725 -5.831 -12.088 1.00 93.62 92 ASP A CA 1
ATOM 699 C C . ASP A 1 92 ? 16.312 -7.147 -12.747 1.00 93.62 92 ASP A C 1
ATOM 701 O O . ASP A 1 92 ? 16.451 -8.228 -12.176 1.00 93.62 92 ASP A O 1
ATOM 705 N N . SER A 1 93 ? 15.869 -7.066 -14.002 1.00 94.19 93 SER A N 1
ATOM 706 C CA . SER A 1 93 ? 15.520 -8.237 -14.821 1.00 94.19 93 SER A CA 1
ATOM 707 C C . SER A 1 93 ? 16.636 -9.284 -14.943 1.00 94.19 93 SER A C 1
ATOM 709 O O . SER A 1 93 ? 16.346 -10.454 -15.193 1.00 94.19 93 SER A O 1
ATOM 711 N N . THR A 1 94 ? 17.904 -8.894 -14.771 1.00 91.50 94 THR A N 1
ATOM 712 C CA . THR A 1 94 ? 19.060 -9.806 -14.826 1.00 91.50 94 THR A CA 1
ATOM 713 C C . THR A 1 94 ? 19.288 -10.568 -13.525 1.00 91.50 94 THR A C 1
ATOM 715 O O . THR A 1 94 ? 19.930 -11.615 -13.540 1.00 91.50 94 THR A O 1
ATOM 718 N N . LEU A 1 95 ? 18.729 -10.070 -12.421 1.00 91.38 95 LEU A N 1
ATOM 719 C CA . LEU A 1 95 ? 18.764 -10.691 -11.098 1.00 91.38 95 LEU A CA 1
ATOM 720 C C . LEU A 1 95 ? 17.432 -11.365 -10.744 1.00 91.38 95 LEU A C 1
ATOM 722 O O . LEU A 1 95 ? 17.306 -11.962 -9.676 1.00 91.38 95 LEU A O 1
ATOM 726 N N . ALA A 1 96 ? 16.440 -11.267 -11.634 1.00 90.19 96 ALA A N 1
ATOM 727 C CA . ALA A 1 96 ? 15.121 -11.836 -11.440 1.00 90.19 96 ALA A CA 1
ATOM 728 C C . ALA A 1 96 ? 15.209 -13.349 -11.162 1.00 90.19 96 ALA A C 1
ATOM 730 O O . ALA A 1 96 ? 15.836 -14.074 -11.951 1.00 90.19 96 ALA A O 1
ATOM 731 N N . PRO A 1 97 ? 14.545 -13.846 -10.103 1.00 88.25 97 PRO A N 1
ATOM 732 C CA . PRO A 1 97 ? 14.498 -15.269 -9.798 1.00 88.25 97 PRO A CA 1
ATOM 733 C C . PRO A 1 97 ? 13.999 -16.129 -10.971 1.00 88.25 97 PRO A C 1
ATOM 735 O O . PRO A 1 97 ? 13.412 -15.646 -11.953 1.00 88.25 97 PRO A O 1
ATOM 738 N N . ALA A 1 98 ? 14.243 -17.437 -10.871 1.00 82.81 98 ALA A N 1
ATOM 739 C CA . ALA A 1 98 ? 13.605 -18.407 -11.753 1.00 82.81 98 ALA A CA 1
ATOM 740 C C . ALA A 1 98 ? 12.074 -18.303 -11.633 1.00 82.81 98 ALA A C 1
ATOM 742 O O . ALA A 1 98 ? 11.562 -17.878 -10.598 1.00 82.81 98 ALA A O 1
ATOM 743 N N . ALA A 1 99 ? 11.358 -18.656 -12.702 1.00 78.81 99 ALA A N 1
ATOM 744 C CA . ALA A 1 99 ? 9.900 -18.629 -12.696 1.00 78.81 99 ALA A CA 1
ATOM 745 C C . ALA A 1 99 ? 9.343 -19.556 -11.603 1.00 78.81 99 ALA A C 1
ATOM 747 O O . ALA A 1 99 ? 9.859 -20.657 -11.390 1.00 78.81 99 ALA A O 1
ATOM 748 N N . ASP A 1 100 ? 8.289 -19.102 -10.926 1.00 68.00 100 ASP A N 1
ATOM 749 C CA . ASP A 1 100 ? 7.590 -19.871 -9.901 1.00 68.00 100 ASP A CA 1
ATOM 750 C C . ASP A 1 100 ? 6.696 -20.931 -10.577 1.00 68.00 100 ASP A C 1
ATOM 752 O O . ASP A 1 100 ? 5.491 -20.763 -10.727 1.00 68.00 100 ASP A O 1
ATOM 756 N N . GLY A 1 101 ? 7.302 -22.031 -11.030 1.00 64.44 101 GLY A N 1
ATOM 757 C CA . GLY A 1 101 ? 6.594 -23.173 -11.619 1.00 64.44 101 GLY A CA 1
ATOM 758 C C . GLY A 1 101 ? 6.220 -23.036 -13.103 1.00 64.44 101 GLY A C 1
ATOM 759 O O . GLY A 1 101 ? 6.418 -22.008 -13.742 1.00 64.44 101 GLY A O 1
ATOM 760 N N . ASP A 1 102 ? 5.686 -24.126 -13.659 1.00 54.41 102 ASP A N 1
ATOM 761 C CA . ASP A 1 102 ? 5.572 -24.380 -15.109 1.00 54.41 102 ASP A CA 1
ATOM 762 C C . ASP A 1 102 ? 4.320 -23.754 -15.775 1.00 54.41 102 ASP A C 1
ATOM 764 O O . ASP A 1 102 ? 3.854 -24.211 -16.816 1.00 54.41 102 ASP A O 1
ATOM 768 N N . GLY A 1 103 ? 3.725 -22.722 -15.162 1.00 57.81 103 GLY A N 1
ATOM 769 C CA . GLY A 1 103 ? 2.435 -22.164 -15.601 1.00 57.81 103 GLY A CA 1
ATOM 770 C C . GLY A 1 103 ? 2.268 -20.648 -15.485 1.00 57.81 103 GLY A C 1
ATOM 771 O O . GLY A 1 103 ? 1.378 -20.102 -16.138 1.00 57.81 103 GLY A O 1
ATOM 772 N N . ASP A 1 104 ? 3.108 -19.949 -14.710 1.00 61.62 104 ASP A N 1
ATOM 773 C CA . ASP A 1 104 ? 3.085 -18.484 -14.681 1.00 61.62 104 ASP A CA 1
ATOM 774 C C . ASP A 1 104 ? 3.986 -17.927 -15.790 1.00 61.62 104 ASP A C 1
ATOM 776 O O . ASP A 1 104 ? 5.206 -18.095 -15.802 1.00 61.62 104 ASP A O 1
ATOM 780 N N . THR A 1 105 ? 3.361 -17.274 -16.767 1.00 75.88 105 THR A N 1
ATOM 781 C CA . THR A 1 105 ? 4.073 -16.660 -17.897 1.00 75.88 105 THR A CA 1
ATOM 782 C C . THR A 1 105 ? 4.782 -15.357 -17.521 1.00 75.88 105 THR A C 1
ATOM 784 O O . THR A 1 105 ? 5.646 -14.898 -18.276 1.00 75.88 105 THR A O 1
ATOM 787 N N . ALA A 1 106 ? 4.436 -14.748 -16.380 1.00 86.62 106 ALA A N 1
ATOM 788 C CA . ALA A 1 106 ? 5.061 -13.523 -15.903 1.00 86.62 106 ALA A CA 1
ATOM 789 C C . ALA A 1 106 ? 6.181 -13.831 -14.902 1.00 86.62 106 ALA A C 1
ATOM 791 O O . ALA A 1 106 ? 6.033 -14.642 -13.994 1.00 86.62 106 ALA A O 1
ATOM 792 N N . ARG A 1 107 ? 7.323 -13.154 -15.040 1.00 91.56 107 ARG A N 1
ATOM 793 C CA . ARG A 1 107 ? 8.464 -13.315 -14.128 1.00 91.56 107 ARG A CA 1
ATOM 794 C C . ARG A 1 107 ? 8.472 -12.222 -13.064 1.00 91.56 107 ARG A C 1
ATOM 796 O O . ARG A 1 107 ? 8.354 -11.042 -13.390 1.00 91.56 107 ARG A O 1
ATOM 803 N N . ARG A 1 108 ? 8.674 -12.587 -11.797 1.00 93.38 108 ARG A N 1
ATOM 804 C CA . ARG A 1 108 ? 8.851 -11.590 -10.733 1.00 93.38 108 ARG A CA 1
ATOM 805 C C . ARG A 1 108 ? 10.191 -10.866 -10.858 1.00 93.38 108 ARG A C 1
ATOM 807 O O . ARG A 1 108 ? 11.191 -11.478 -11.233 1.00 93.38 108 ARG A O 1
ATOM 814 N N . LEU A 1 109 ? 10.209 -9.578 -10.524 1.00 95.50 109 LEU A N 1
ATOM 815 C CA . LEU A 1 109 ? 11.423 -8.751 -10.460 1.00 95.50 109 LEU A CA 1
ATOM 816 C C . LEU A 1 109 ? 11.959 -8.563 -9.033 1.00 95.50 109 LEU A C 1
ATOM 818 O O . LEU A 1 109 ? 12.982 -7.909 -8.852 1.00 95.50 109 LEU A O 1
ATOM 822 N N . HIS A 1 110 ? 11.275 -9.125 -8.037 1.00 94.31 110 HIS A N 1
ATOM 823 C CA . HIS A 1 110 ? 11.642 -9.077 -6.624 1.00 94.31 110 HIS A CA 1
ATOM 824 C C . HIS A 1 110 ? 12.052 -10.461 -6.097 1.00 94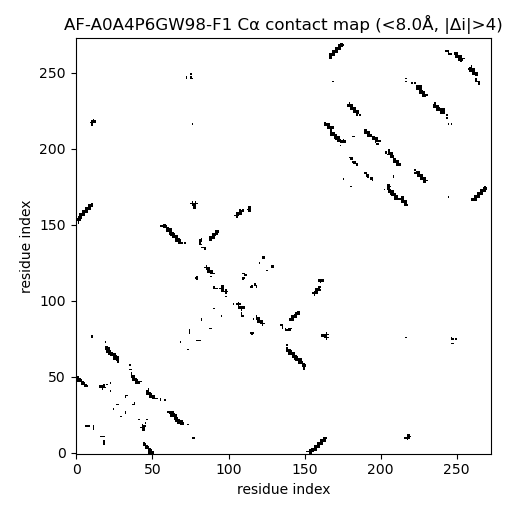.31 110 HIS A C 1
ATOM 826 O O . HIS A 1 110 ? 11.724 -11.502 -6.672 1.00 94.31 110 HIS A O 1
ATOM 832 N N . MET A 1 111 ? 12.811 -10.477 -5.007 1.00 92.06 111 MET A N 1
ATOM 833 C CA . MET A 1 111 ? 13.547 -11.643 -4.513 1.00 92.06 111 MET A CA 1
ATOM 834 C C . MET A 1 111 ? 12.671 -12.644 -3.761 1.00 92.06 111 MET A C 1
ATOM 836 O O . MET A 1 111 ? 12.950 -13.844 -3.774 1.00 92.06 111 MET A O 1
ATOM 840 N N . ARG A 1 112 ? 11.627 -12.160 -3.085 1.00 92.06 112 ARG A N 1
ATOM 841 C CA . ARG A 1 112 ? 10.733 -12.967 -2.240 1.00 92.06 112 ARG A CA 1
ATOM 842 C C . ARG A 1 112 ? 9.334 -13.072 -2.852 1.00 92.06 112 ARG A C 1
ATOM 844 O O . ARG A 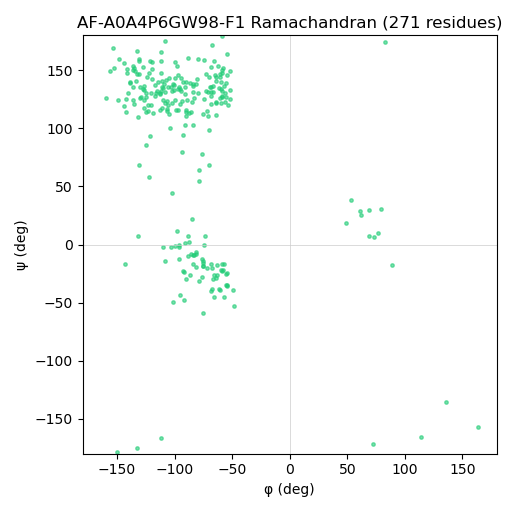1 112 ? 9.146 -12.776 -4.025 1.00 92.06 112 ARG A O 1
ATOM 851 N N . ALA A 1 113 ? 8.353 -13.533 -2.075 1.00 90.88 113 ALA A N 1
ATOM 852 C CA . ALA A 1 113 ? 6.956 -13.575 -2.514 1.00 90.88 113 ALA A CA 1
ATOM 853 C C . ALA A 1 113 ? 6.416 -12.166 -2.837 1.00 90.88 113 ALA A C 1
ATOM 855 O O . ALA A 1 113 ? 5.725 -11.978 -3.838 1.00 90.88 113 ALA A O 1
ATOM 856 N N . THR A 1 114 ? 6.810 -11.172 -2.041 1.00 93.75 114 THR A N 1
ATOM 857 C CA . THR A 1 114 ? 6.527 -9.741 -2.217 1.00 93.75 114 THR A CA 1
ATOM 858 C C . THR A 1 114 ? 7.809 -8.919 -2.046 1.00 93.75 114 THR A C 1
ATOM 860 O O . THR A 1 114 ? 8.841 -9.443 -1.610 1.00 93.75 114 THR A O 1
ATOM 863 N N . VAL A 1 115 ? 7.763 -7.645 -2.441 1.00 94.50 115 VAL A N 1
ATOM 864 C CA . VAL A 1 115 ? 8.853 -6.677 -2.272 1.00 94.50 115 VAL A CA 1
ATOM 865 C C . VAL A 1 115 ? 9.219 -6.560 -0.795 1.00 94.50 115 VAL A C 1
ATOM 867 O O . VAL A 1 115 ? 8.350 -6.472 0.066 1.00 94.50 115 VAL A O 1
ATOM 870 N N . SER A 1 116 ? 10.517 -6.546 -0.506 1.00 91.81 116 SER A N 1
ATOM 871 C CA . SER A 1 116 ? 11.061 -6.525 0.849 1.00 91.81 116 SER A CA 1
ATOM 872 C C . SER A 1 116 ? 12.407 -5.796 0.910 1.00 91.81 116 SER A C 1
ATOM 874 O O . SER A 1 116 ? 12.950 -5.348 -0.098 1.00 91.81 116 SER A O 1
ATOM 876 N N . ALA A 1 117 ? 13.014 -5.739 2.099 1.00 89.25 117 ALA A N 1
ATOM 877 C CA . ALA A 1 117 ? 14.370 -5.212 2.269 1.00 89.25 117 ALA A CA 1
ATOM 878 C C . ALA A 1 117 ? 15.436 -5.945 1.424 1.00 89.25 117 ALA A C 1
ATOM 880 O O . ALA A 1 117 ? 16.475 -5.362 1.130 1.00 89.25 117 ALA A O 1
ATOM 881 N N . ALA A 1 118 ? 15.185 -7.193 1.002 1.00 90.44 118 ALA A N 1
ATOM 882 C CA . ALA A 1 118 ? 16.094 -7.943 0.129 1.00 90.44 118 ALA A CA 1
ATOM 883 C C . ALA A 1 118 ? 16.179 -7.376 -1.301 1.00 90.44 118 ALA A C 1
ATOM 885 O O . ALA A 1 118 ? 17.111 -7.702 -2.027 1.00 90.44 118 ALA A O 1
ATOM 886 N N . ASP A 1 119 ? 15.221 -6.533 -1.690 1.00 92.31 119 ASP A N 1
ATOM 887 C CA . ASP A 1 119 ? 15.179 -5.860 -2.991 1.00 92.31 119 ASP A CA 1
ATOM 888 C C . ASP A 1 119 ? 15.884 -4.496 -2.964 1.00 92.31 119 ASP A C 1
ATOM 890 O O . ASP A 1 119 ? 15.902 -3.775 -3.963 1.00 92.31 119 ASP A O 1
ATOM 894 N N . ARG A 1 120 ? 16.452 -4.105 -1.815 1.00 89.94 120 ARG A N 1
ATOM 895 C CA . ARG A 1 120 ? 17.217 -2.866 -1.694 1.00 89.94 120 ARG A CA 1
ATOM 896 C C . ARG A 1 120 ? 18.634 -3.060 -2.207 1.00 89.94 120 ARG A C 1
ATOM 898 O O . ARG A 1 120 ? 19.306 -4.037 -1.884 1.00 89.94 120 ARG A O 1
ATOM 905 N N . ALA A 1 121 ? 19.112 -2.069 -2.942 1.00 85.81 121 ALA A N 1
ATOM 906 C CA . ALA A 1 121 ? 20.504 -1.962 -3.335 1.00 85.81 121 ALA A CA 1
ATOM 907 C C . ALA A 1 121 ? 21.102 -0.671 -2.779 1.00 85.81 121 ALA A C 1
ATOM 909 O O . ALA A 1 121 ? 20.447 0.376 -2.751 1.00 85.81 121 ALA A O 1
ATOM 910 N N . ALA A 1 122 ? 22.364 -0.755 -2.356 1.00 78.19 122 ALA A N 1
ATOM 911 C CA . ALA A 1 122 ? 23.129 0.420 -1.973 1.00 78.19 122 ALA A CA 1
ATOM 912 C C . ALA A 1 122 ? 23.262 1.354 -3.179 1.00 78.19 122 ALA A C 1
ATOM 914 O O . ALA A 1 122 ? 23.608 0.902 -4.275 1.00 78.19 122 ALA A O 1
ATOM 915 N N . ARG A 1 123 ? 23.050 2.660 -2.990 1.00 68.88 123 ARG A N 1
ATOM 916 C CA . ARG A 1 123 ? 23.129 3.644 -4.085 1.00 68.88 123 ARG A CA 1
ATOM 917 C C . ARG A 1 123 ? 24.453 3.587 -4.843 1.00 68.88 123 ARG A C 1
ATOM 919 O O . ARG A 1 123 ? 24.479 3.767 -6.057 1.00 68.88 123 ARG A O 1
ATOM 926 N N . GLU A 1 124 ? 25.553 3.319 -4.148 1.00 66.19 124 GLU A N 1
ATOM 927 C CA . GLU A 1 124 ? 26.884 3.221 -4.755 1.00 66.19 124 GLU A CA 1
ATOM 928 C C . GLU A 1 124 ? 27.014 2.070 -5.757 1.00 66.19 124 GLU A C 1
ATOM 930 O O . GLU A 1 124 ? 27.801 2.173 -6.707 1.00 66.19 124 GLU A O 1
ATOM 935 N N . ALA A 1 125 ? 26.233 1.008 -5.544 1.00 67.56 125 ALA A N 1
ATOM 936 C CA . ALA A 1 125 ? 26.149 -0.166 -6.398 1.00 67.56 125 ALA A CA 1
ATOM 937 C C . ALA A 1 125 ? 25.204 0.042 -7.591 1.00 67.56 125 ALA A C 1
ATOM 939 O O . ALA A 1 125 ? 25.185 -0.790 -8.496 1.00 67.56 125 ALA A O 1
ATOM 940 N N . LEU A 1 126 ? 24.441 1.143 -7.618 1.00 70.19 126 LEU A N 1
ATOM 941 C CA . LEU A 1 126 ? 23.507 1.439 -8.693 1.00 70.19 126 LEU A CA 1
ATOM 942 C C . LEU A 1 126 ? 24.200 2.244 -9.796 1.00 70.19 126 LEU A C 1
ATOM 944 O O . LEU A 1 126 ? 24.545 3.418 -9.595 1.00 70.19 126 LEU A O 1
ATOM 948 N N . PRO A 1 127 ? 24.411 1.647 -10.983 1.00 60.16 127 PRO A N 1
ATOM 949 C CA . PRO A 1 127 ? 24.895 2.408 -12.117 1.00 60.16 127 PRO A CA 1
ATOM 950 C C . PRO A 1 127 ? 23.874 3.513 -12.414 1.00 60.16 127 PRO A C 1
ATOM 952 O O . PRO A 1 127 ? 22.677 3.250 -12.450 1.00 60.16 127 PRO A O 1
ATOM 955 N N . LEU A 1 128 ? 24.362 4.741 -12.629 1.00 62.41 128 LEU A N 1
ATOM 956 C CA . LEU A 1 128 ? 23.610 5.932 -13.077 1.00 62.41 128 LEU A CA 1
ATOM 957 C C . LEU A 1 128 ? 22.970 6.812 -11.983 1.00 62.41 128 LEU A C 1
ATOM 959 O O . LEU A 1 128 ? 22.739 7.990 -12.237 1.00 62.41 128 LEU A O 1
ATOM 963 N N . LEU A 1 129 ? 22.792 6.350 -10.739 1.00 57.81 129 LEU A N 1
ATOM 964 C CA . LEU A 1 129 ? 22.229 7.203 -9.668 1.00 57.81 129 LEU A CA 1
ATOM 965 C C . LEU A 1 129 ? 23.230 8.141 -8.991 1.00 57.81 129 LEU A C 1
ATOM 967 O O . LEU A 1 129 ? 22.846 8.998 -8.192 1.00 57.81 129 LEU A O 1
ATOM 971 N N . ARG A 1 130 ? 24.520 8.033 -9.317 1.00 54.22 130 ARG A N 1
ATOM 972 C CA . ARG A 1 130 ? 25.549 8.940 -8.780 1.00 54.22 130 ARG A CA 1
ATOM 973 C C . ARG A 1 130 ? 25.323 10.396 -9.203 1.00 54.22 130 ARG A C 1
ATOM 975 O O . ARG A 1 130 ? 25.703 11.296 -8.466 1.00 54.22 130 ARG A O 1
ATOM 982 N N . SER A 1 131 ? 24.665 10.624 -10.340 1.00 52.97 131 SER A N 1
ATOM 983 C CA . SER A 1 131 ? 24.479 11.951 -10.941 1.00 52.97 131 SER A CA 1
ATOM 984 C C . SER A 1 131 ? 23.059 12.514 -10.851 1.00 52.97 131 SER A C 1
ATOM 986 O O . SER A 1 131 ? 22.879 13.698 -11.114 1.00 52.97 131 SER A O 1
ATOM 988 N N . ILE A 1 132 ? 22.051 11.700 -10.516 1.00 55.19 132 ILE A N 1
ATOM 989 C CA . ILE A 1 132 ? 20.654 12.046 -10.835 1.00 55.19 132 ILE A CA 1
ATOM 990 C C . ILE A 1 132 ? 19.926 12.804 -9.719 1.00 55.19 132 ILE A C 1
ATOM 992 O O . ILE A 1 132 ? 19.042 13.594 -10.028 1.00 55.19 132 ILE A O 1
ATOM 996 N N . THR A 1 133 ? 20.329 12.704 -8.451 1.00 54.75 133 THR A N 1
ATOM 997 C CA . THR A 1 133 ? 19.665 13.465 -7.374 1.00 54.75 133 THR A CA 1
ATOM 998 C C . THR A 1 133 ? 20.545 13.603 -6.130 1.00 54.75 133 THR A C 1
ATOM 1000 O O . THR A 1 133 ? 21.020 12.616 -5.571 1.00 54.75 133 THR A O 1
ATOM 1003 N N . GLN A 1 134 ? 20.763 14.831 -5.647 1.00 59.75 134 GLN A N 1
ATOM 1004 C CA . GLN A 1 134 ? 21.376 15.059 -4.326 1.00 59.75 134 GLN A CA 1
ATOM 1005 C C . GLN A 1 134 ? 20.397 14.785 -3.170 1.00 59.75 134 GLN A C 1
ATOM 1007 O O . GLN A 1 134 ? 20.846 14.566 -2.054 1.00 59.75 134 GLN A O 1
ATOM 1012 N N . HIS A 1 135 ? 19.085 14.754 -3.444 1.00 61.28 135 HIS A N 1
ATOM 1013 C CA . HIS A 1 135 ? 18.008 14.500 -2.479 1.00 61.28 135 HIS A CA 1
ATOM 1014 C C . HIS A 1 135 ? 16.984 13.534 -3.097 1.00 61.28 135 HIS A C 1
ATOM 1016 O O . HIS A 1 135 ? 16.475 13.813 -4.185 1.00 61.28 135 HIS A O 1
ATOM 1022 N N . ALA A 1 136 ? 16.687 12.405 -2.441 1.00 65.25 136 ALA A N 1
ATOM 1023 C CA . ALA A 1 136 ? 15.571 11.551 -2.853 1.00 65.25 136 ALA A CA 1
ATOM 1024 C C . ALA A 1 136 ? 14.267 12.278 -2.516 1.00 65.25 136 ALA A C 1
ATOM 1026 O O . ALA A 1 136 ? 14.121 12.751 -1.385 1.00 65.25 136 ALA A O 1
ATOM 1027 N N . PRO A 1 137 ? 13.310 12.379 -3.452 1.00 69.94 137 PRO A N 1
ATOM 1028 C CA . PRO A 1 137 ? 11.997 12.873 -3.090 1.00 69.94 137 PRO A CA 1
ATOM 1029 C C . PRO A 1 137 ? 11.355 11.889 -2.088 1.00 69.94 137 PRO A C 1
ATOM 1031 O O . PRO A 1 137 ? 11.524 10.682 -2.255 1.00 69.94 137 PRO A O 1
ATOM 1034 N N . PRO A 1 138 ? 10.579 12.360 -1.092 1.00 73.38 138 PRO A N 1
ATOM 1035 C CA . PRO A 1 138 ? 9.923 11.501 -0.088 1.00 73.38 138 PRO A CA 1
ATOM 1036 C C . PRO A 1 138 ? 8.995 10.424 -0.671 1.00 73.38 138 PRO A C 1
ATOM 1038 O O . PRO A 1 138 ? 8.610 9.482 0.009 1.00 73.38 138 PRO A O 1
ATOM 1041 N N . VAL A 1 139 ? 8.621 10.592 -1.938 1.00 86.44 139 VAL A N 1
ATOM 1042 C CA . VAL A 1 139 ? 7.754 9.707 -2.713 1.00 86.44 139 VAL A CA 1
ATOM 1043 C C . VAL A 1 139 ? 8.528 8.711 -3.587 1.00 86.44 139 VAL A C 1
ATOM 1045 O O . VAL A 1 139 ? 7.912 7.921 -4.295 1.00 86.44 139 VAL A O 1
ATOM 1048 N N . LEU A 1 140 ? 9.866 8.727 -3.586 1.00 88.06 140 LEU A N 1
ATOM 1049 C CA . LEU A 1 140 ? 10.661 7.764 -4.350 1.00 88.06 140 LEU A CA 1
ATOM 1050 C C . LEU A 1 140 ? 10.430 6.351 -3.812 1.00 88.06 140 LEU A C 1
ATOM 1052 O O . LEU A 1 140 ? 10.726 6.072 -2.654 1.00 88.06 140 LEU A O 1
ATOM 1056 N N . VAL A 1 141 ? 9.968 5.450 -4.676 1.00 91.06 141 VAL A N 1
ATOM 1057 C CA . VAL A 1 141 ? 9.821 4.028 -4.342 1.00 91.06 141 VAL A CA 1
ATOM 1058 C C . VAL A 1 141 ? 11.086 3.267 -4.720 1.00 91.06 141 VAL A C 1
ATOM 1060 O O . VAL A 1 141 ? 11.614 2.510 -3.910 1.00 91.06 141 VAL A O 1
ATOM 1063 N N . GLY A 1 142 ? 11.602 3.485 -5.929 1.00 90.94 142 GLY A N 1
ATOM 1064 C CA . GLY A 1 142 ? 12.808 2.813 -6.402 1.00 90.94 142 GLY A CA 1
ATOM 1065 C C . GLY A 1 142 ? 12.985 2.892 -7.908 1.00 90.94 142 GLY A C 1
ATOM 1066 O O . GLY A 1 142 ? 12.443 3.781 -8.564 1.00 90.94 142 GLY A O 1
ATOM 1067 N N . PHE A 1 143 ? 13.739 1.946 -8.461 1.00 91.94 143 PHE A N 1
ATOM 1068 C CA . PHE A 1 143 ? 14.051 1.889 -9.885 1.00 91.94 143 PHE A CA 1
ATOM 1069 C C . PHE A 1 143 ? 13.882 0.482 -10.447 1.00 91.94 143 PHE A C 1
ATOM 1071 O O . PHE A 1 143 ? 14.106 -0.517 -9.766 1.00 91.94 143 PHE A O 1
ATOM 1078 N N . VAL A 1 144 ? 13.520 0.417 -11.724 1.00 94.62 144 VAL A N 1
ATOM 1079 C CA . VAL A 1 144 ? 13.330 -0.816 -12.486 1.00 94.62 144 VAL A CA 1
ATOM 1080 C C . VAL A 1 144 ? 14.279 -0.815 -13.670 1.00 94.62 144 VAL A C 1
ATOM 1082 O O . VAL A 1 144 ? 14.173 0.053 -14.534 1.00 94.62 144 VAL A O 1
ATOM 1085 N N . ARG A 1 145 ? 15.169 -1.803 -13.743 1.00 94.31 145 ARG A N 1
ATOM 1086 C CA . ARG A 1 145 ? 16.042 -2.052 -14.890 1.00 94.31 145 ARG A CA 1
ATOM 1087 C C . ARG A 1 145 ? 15.585 -3.282 -15.661 1.00 94.31 145 ARG A C 1
ATOM 1089 O O . ARG A 1 145 ? 15.675 -4.415 -15.184 1.00 94.31 145 ARG A O 1
ATOM 1096 N N . ILE A 1 146 ? 15.191 -3.059 -16.907 1.00 95.56 146 ILE A N 1
ATOM 1097 C CA . ILE A 1 146 ? 14.934 -4.115 -17.881 1.00 95.56 146 ILE A CA 1
ATOM 1098 C C . ILE A 1 146 ? 16.075 -4.134 -18.893 1.00 95.56 146 ILE A C 1
ATOM 1100 O O . ILE A 1 146 ? 16.248 -3.188 -19.663 1.00 95.56 146 ILE A O 1
ATOM 1104 N N . ARG A 1 147 ? 16.840 -5.226 -18.916 1.00 94.31 147 ARG A N 1
ATOM 1105 C CA . ARG A 1 147 ? 17.772 -5.505 -20.003 1.00 94.31 147 ARG A CA 1
ATOM 1106 C C . ARG A 1 147 ? 16.956 -5.982 -21.192 1.00 94.31 147 ARG A C 1
ATOM 1108 O O . ARG A 1 147 ? 16.356 -7.053 -21.148 1.00 94.31 147 ARG A O 1
ATOM 1115 N N . TRP A 1 148 ? 16.925 -5.162 -22.229 1.00 94.06 148 TRP A N 1
ATOM 1116 C CA . TRP A 1 148 ? 16.167 -5.412 -23.441 1.00 94.06 148 TRP A CA 1
ATOM 1117 C C . TRP A 1 148 ? 17.104 -5.686 -24.615 1.00 94.06 148 TRP A C 1
ATOM 1119 O O . TRP A 1 148 ? 18.131 -5.023 -24.770 1.00 94.06 148 TRP A O 1
ATOM 1129 N N . SER A 1 149 ? 16.718 -6.635 -25.462 1.00 93.00 149 SER A N 1
ATOM 1130 C CA . SER A 1 149 ? 17.316 -6.894 -26.767 1.00 93.00 149 SER A CA 1
ATOM 1131 C C . SER A 1 149 ? 16.245 -6.994 -27.853 1.00 93.00 149 SER A C 1
ATOM 1133 O O . SER A 1 149 ? 15.154 -7.524 -27.634 1.00 93.00 149 SER A O 1
ATOM 1135 N N . SER A 1 150 ? 16.562 -6.556 -29.070 1.00 89.31 150 SER A N 1
ATOM 1136 C CA . SER A 1 150 ? 15.738 -6.794 -30.259 1.00 89.31 150 SER A CA 1
ATOM 1137 C C . SER A 1 150 ? 15.538 -8.278 -30.569 1.00 89.31 150 SER A C 1
ATOM 1139 O O . SER A 1 150 ? 14.569 -8.612 -31.256 1.00 89.31 150 SER A O 1
ATOM 1141 N N . ALA A 1 151 ? 16.425 -9.143 -30.072 1.00 88.88 151 ALA A N 1
ATOM 1142 C CA . ALA A 1 151 ? 16.333 -10.594 -30.188 1.00 88.88 151 ALA A CA 1
ATOM 1143 C C . ALA A 1 151 ? 15.477 -11.245 -29.083 1.00 88.88 151 ALA A C 1
ATOM 1145 O O . ALA A 1 151 ? 15.204 -12.444 -29.154 1.00 88.88 151 ALA A O 1
ATOM 1146 N N . ASP A 1 152 ? 15.049 -10.493 -28.059 1.00 87.50 152 ASP A N 1
ATOM 1147 C CA . ASP A 1 152 ? 14.196 -11.046 -27.008 1.00 87.50 152 ASP A CA 1
ATOM 1148 C C . ASP A 1 152 ? 12.821 -11.468 -27.560 1.00 87.50 152 ASP A C 1
ATOM 1150 O O . ASP A 1 152 ? 12.252 -10.780 -28.419 1.00 87.50 152 ASP A O 1
ATOM 1154 N N . PRO A 1 153 ? 12.228 -12.549 -27.017 1.00 85.94 153 PRO A N 1
ATOM 1155 C CA . PRO A 1 153 ? 10.844 -12.906 -27.280 1.00 85.94 153 PRO A CA 1
ATOM 1156 C C . PRO A 1 153 ? 9.909 -11.715 -27.029 1.00 85.94 153 PRO A C 1
ATOM 1158 O O . PRO A 1 153 ? 10.009 -11.062 -25.982 1.00 85.94 153 PRO A O 1
ATOM 1161 N N . PRO A 1 154 ? 8.976 -11.427 -27.952 1.00 87.44 154 PRO A N 1
ATOM 1162 C CA . PRO A 1 154 ? 8.004 -10.371 -27.739 1.00 87.44 154 PRO A CA 1
ATOM 1163 C C . PRO A 1 154 ? 7.074 -10.731 -26.578 1.00 87.44 154 PRO A C 1
ATOM 1165 O O . PRO A 1 154 ? 6.851 -11.901 -26.274 1.00 87.44 154 PRO A O 1
ATOM 1168 N N . ARG A 1 155 ? 6.455 -9.705 -25.987 1.00 89.25 155 ARG A N 1
ATOM 1169 C CA . ARG A 1 155 ? 5.471 -9.831 -24.899 1.00 89.25 155 ARG A CA 1
ATOM 1170 C C . ARG A 1 155 ? 6.030 -10.482 -23.629 1.00 89.25 155 ARG A C 1
ATOM 1172 O O . ARG A 1 155 ? 5.265 -11.081 -22.880 1.00 89.25 155 ARG A O 1
ATOM 1179 N N . ARG A 1 156 ? 7.331 -10.341 -23.354 1.00 91.75 156 ARG A N 1
ATOM 1180 C CA . ARG A 1 156 ? 7.894 -10.778 -22.070 1.00 91.75 156 ARG A CA 1
ATOM 1181 C C . ARG A 1 156 ? 7.202 -10.027 -20.929 1.00 91.75 156 ARG A C 1
ATOM 1183 O O . ARG A 1 156 ? 7.213 -8.799 -20.909 1.00 91.75 156 ARG A O 1
ATOM 1190 N N . ALA A 1 157 ? 6.588 -10.759 -20.009 1.00 92.94 157 ALA A N 1
ATOM 1191 C CA . ALA A 1 157 ? 5.851 -10.180 -18.896 1.00 92.94 157 ALA A CA 1
ATOM 1192 C C . ALA A 1 157 ? 6.682 -10.248 -17.614 1.00 92.94 157 ALA A C 1
ATOM 1194 O O . ALA A 1 157 ? 7.242 -11.291 -17.273 1.00 92.94 157 ALA A O 1
ATOM 1195 N N . TRP A 1 158 ? 6.739 -9.126 -16.911 1.00 94.69 158 TRP A N 1
ATOM 1196 C CA . TRP A 1 158 ? 7.344 -8.994 -15.597 1.00 94.69 158 TRP A CA 1
ATOM 1197 C C . TRP A 1 158 ? 6.311 -8.494 -14.595 1.00 94.69 158 TRP A C 1
ATOM 1199 O O . TRP A 1 158 ? 5.348 -7.835 -14.992 1.00 94.69 158 TRP A O 1
ATOM 1209 N N . PHE A 1 159 ? 6.532 -8.734 -13.307 1.00 94.44 159 PHE A N 1
ATOM 1210 C CA . PHE A 1 159 ? 5.738 -8.099 -12.260 1.00 94.44 159 PHE A CA 1
ATOM 1211 C C . PHE A 1 159 ? 6.550 -7.761 -11.006 1.00 94.44 159 PHE A C 1
ATOM 1213 O O . PHE A 1 159 ? 7.575 -8.381 -10.719 1.00 94.44 159 PHE A O 1
ATOM 1220 N N . ILE A 1 160 ? 6.055 -6.776 -10.260 1.00 94.75 160 ILE A N 1
ATOM 1221 C CA . ILE A 1 160 ? 6.522 -6.361 -8.934 1.00 94.75 160 ILE A CA 1
ATOM 1222 C C . ILE A 1 160 ? 5.305 -6.416 -8.009 1.00 94.75 160 ILE A C 1
ATOM 1224 O O . ILE A 1 160 ? 4.263 -5.845 -8.334 1.00 94.75 160 ILE A O 1
ATOM 1228 N N . ALA A 1 161 ? 5.412 -7.117 -6.879 1.00 94.06 161 ALA A N 1
ATOM 1229 C CA . ALA A 1 161 ? 4.289 -7.318 -5.962 1.00 94.06 161 ALA A CA 1
ATOM 1230 C C . ALA A 1 161 ? 4.573 -6.736 -4.576 1.00 94.06 161 ALA A C 1
ATOM 1232 O O . ALA A 1 161 ? 5.416 -7.253 -3.852 1.00 94.06 161 ALA A O 1
ATOM 1233 N N . PHE A 1 162 ? 3.844 -5.696 -4.187 1.00 94.06 162 PHE A N 1
ATOM 1234 C CA . PHE A 1 162 ? 3.906 -5.102 -2.855 1.00 94.06 162 PHE A CA 1
ATOM 1235 C C . PHE A 1 162 ? 2.859 -5.715 -1.923 1.00 94.06 162 PHE A C 1
ATOM 1237 O O . PHE A 1 162 ? 1.706 -5.927 -2.320 1.00 94.06 162 PHE A O 1
ATOM 1244 N N . ASP A 1 163 ? 3.246 -5.955 -0.671 1.00 94.56 163 ASP A N 1
ATOM 1245 C CA . ASP A 1 163 ? 2.299 -6.351 0.368 1.00 94.56 163 ASP A CA 1
ATOM 1246 C C . ASP A 1 163 ? 1.692 -5.132 1.080 1.00 94.56 163 ASP A C 1
ATOM 1248 O O . ASP A 1 163 ? 2.210 -4.012 1.018 1.00 94.56 163 ASP A O 1
ATOM 1252 N N . ALA A 1 164 ? 0.558 -5.346 1.739 1.00 93.88 164 ALA A N 1
ATOM 1253 C CA . ALA A 1 164 ? -0.096 -4.343 2.556 1.00 93.88 164 ALA A CA 1
ATOM 1254 C C . ALA A 1 164 ? 0.526 -4.324 3.949 1.00 93.88 164 ALA A C 1
ATOM 1256 O O . ALA A 1 164 ? 0.689 -5.367 4.580 1.00 93.88 164 ALA A O 1
ATOM 1257 N N . ARG A 1 165 ? 0.781 -3.126 4.473 1.00 92.94 165 ARG A N 1
ATOM 1258 C CA . ARG A 1 165 ? 1.226 -2.970 5.854 1.00 92.94 165 ARG A CA 1
ATOM 1259 C C . ARG A 1 165 ? 0.159 -3.521 6.798 1.00 92.94 165 ARG A C 1
ATOM 1261 O O . ARG A 1 165 ? -1.003 -3.113 6.735 1.00 92.94 165 ARG A O 1
ATOM 1268 N N . ALA A 1 166 ? 0.565 -4.426 7.681 1.00 93.44 166 ALA A N 1
ATOM 1269 C CA . ALA A 1 166 ? -0.264 -4.910 8.774 1.00 93.44 166 ALA A CA 1
ATOM 1270 C C . ALA A 1 166 ? 0.021 -4.109 10.046 1.00 93.44 166 ALA A C 1
ATOM 1272 O O . ALA A 1 166 ? 1.177 -3.893 10.409 1.00 93.44 166 ALA A O 1
ATOM 1273 N N . VAL A 1 167 ? -1.038 -3.659 10.721 1.00 93.56 167 VAL A N 1
ATOM 1274 C CA . VAL A 1 167 ? -0.940 -2.807 11.918 1.00 93.56 167 VAL A CA 1
ATOM 1275 C C . VAL A 1 167 ? -1.882 -3.294 13.009 1.00 93.56 167 VAL A C 1
ATOM 1277 O O . VAL A 1 167 ? -2.923 -3.880 12.714 1.00 93.56 167 VAL A O 1
ATOM 1280 N N . VAL A 1 168 ? -1.544 -3.052 14.273 1.00 94.00 168 VAL A N 1
ATOM 1281 C CA . VAL A 1 168 ? -2.484 -3.296 15.379 1.00 94.00 168 VAL A CA 1
ATOM 1282 C C . VAL A 1 168 ? -3.557 -2.216 15.346 1.00 94.00 168 VAL A C 1
ATOM 1284 O O . VAL A 1 168 ? -3.245 -1.032 15.217 1.00 94.00 168 VAL A O 1
ATOM 1287 N N . TRP A 1 169 ? -4.824 -2.609 15.443 1.00 95.31 169 TRP A N 1
ATOM 1288 C CA . TRP A 1 169 ? -5.935 -1.663 15.500 1.00 95.31 169 TRP A CA 1
ATOM 1289 C C . TRP A 1 169 ? -6.287 -1.422 16.959 1.00 95.31 169 TRP A C 1
ATOM 1291 O O . TRP A 1 169 ? -6.633 -2.364 17.673 1.00 95.31 169 TRP A O 1
ATOM 1301 N N . ARG A 1 170 ? -6.212 -0.164 17.397 1.00 95.06 170 ARG A N 1
ATOM 1302 C CA . ARG A 1 170 ? -6.571 0.251 18.752 1.00 95.06 170 ARG A CA 1
ATOM 1303 C C . ARG A 1 170 ? -7.813 1.120 18.711 1.00 95.06 170 ARG A C 1
ATOM 1305 O O . ARG A 1 170 ? -7.783 2.237 18.199 1.00 95.06 170 ARG A O 1
ATOM 1312 N N . TYR A 1 171 ? -8.888 0.632 19.314 1.00 95.69 171 TYR A N 1
ATOM 1313 C CA . TYR A 1 171 ? -10.085 1.429 19.543 1.00 95.69 171 TYR A CA 1
ATOM 1314 C C . TYR A 1 171 ? -9.997 2.121 20.898 1.00 95.69 171 TYR A C 1
ATOM 1316 O O . TYR A 1 171 ? -10.032 1.459 21.934 1.00 95.69 171 TYR A O 1
ATOM 1324 N N . LEU A 1 172 ? -9.913 3.449 20.880 1.00 94.31 172 LEU A N 1
ATOM 1325 C CA . LEU A 1 172 ? -10.035 4.299 22.059 1.00 94.31 172 LEU A CA 1
ATOM 1326 C C . LEU A 1 172 ? -11.507 4.688 22.214 1.00 94.31 172 LEU A C 1
ATOM 1328 O O . LEU A 1 172 ? -12.030 5.523 21.474 1.00 94.31 172 LEU A O 1
ATOM 1332 N N . VAL A 1 173 ? -12.192 4.033 23.151 1.00 95.44 173 VAL A N 1
ATOM 1333 C CA . VAL A 1 173 ? -13.625 4.223 23.388 1.00 95.44 173 VAL A CA 1
ATOM 1334 C C . VAL A 1 173 ? -13.835 5.165 24.566 1.00 95.44 173 VAL A C 1
ATOM 1336 O O . VAL A 1 173 ? -13.499 4.838 25.704 1.00 95.44 173 VAL A O 1
ATOM 1339 N N . HIS A 1 174 ? -14.430 6.321 24.297 1.00 93.88 174 HIS A N 1
ATOM 1340 C CA . HIS A 1 174 ? -14.708 7.367 25.272 1.00 93.88 174 HIS A CA 1
ATOM 1341 C C . HIS A 1 174 ? -16.127 7.246 25.850 1.00 93.88 174 HIS A C 1
ATOM 1343 O O . HIS A 1 174 ? -17.092 6.941 25.143 1.00 93.88 174 HIS A O 1
ATOM 1349 N N . GLY A 1 175 ? -16.276 7.547 27.144 1.00 91.00 175 GLY A N 1
ATOM 1350 C CA . GLY A 1 175 ? -17.548 7.404 27.861 1.00 91.00 175 GLY A CA 1
ATOM 1351 C C . GLY A 1 175 ? -17.839 5.957 28.269 1.00 91.00 175 GLY A C 1
ATOM 1352 O O . GLY A 1 175 ? -18.999 5.556 28.328 1.00 91.00 175 GLY A O 1
AT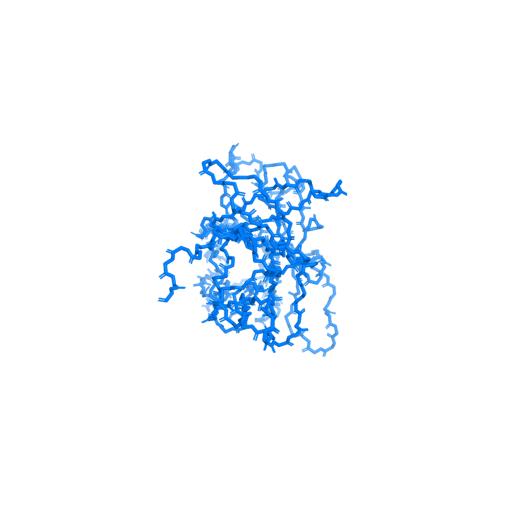OM 1353 N N . ALA A 1 176 ? -16.790 5.174 28.528 1.00 91.88 176 ALA A N 1
ATOM 1354 C CA . ALA A 1 176 ? -16.871 3.755 28.870 1.00 91.88 176 ALA A CA 1
ATOM 1355 C C . ALA A 1 176 ? -17.028 3.479 30.381 1.00 91.88 176 ALA A C 1
ATOM 1357 O O . ALA A 1 176 ? -16.970 2.325 30.801 1.00 91.88 176 ALA A O 1
ATOM 1358 N N . SER A 1 177 ? -17.217 4.519 31.201 1.00 87.88 177 SER A N 1
ATOM 1359 C CA . SER A 1 177 ? -17.286 4.404 32.664 1.00 87.88 177 SER A CA 1
ATOM 1360 C C . SER A 1 177 ? -18.303 3.352 33.113 1.00 87.88 177 SER A C 1
ATOM 1362 O O . SER A 1 177 ? -19.470 3.402 32.720 1.00 87.88 177 SER A O 1
ATOM 1364 N N . GLY A 1 178 ? -17.854 2.389 33.921 1.00 85.94 178 GLY A N 1
ATOM 1365 C CA . GLY A 1 178 ? -18.694 1.318 34.467 1.00 85.94 178 GLY A CA 1
ATOM 1366 C C . GLY A 1 178 ? -19.210 0.289 33.452 1.00 85.94 178 GLY A C 1
ATOM 1367 O O . GLY A 1 178 ? -20.032 -0.544 33.825 1.00 85.94 178 GLY A O 1
ATOM 1368 N N . ARG A 1 179 ? -18.757 0.321 32.191 1.00 91.38 179 ARG A N 1
ATOM 1369 C CA . ARG A 1 179 ? -19.196 -0.610 31.141 1.00 91.38 179 ARG A CA 1
ATOM 1370 C C . ARG A 1 179 ? -18.172 -1.714 30.903 1.00 91.38 179 ARG A C 1
ATOM 1372 O O . ARG A 1 179 ? -16.976 -1.455 30.799 1.00 91.38 179 ARG A O 1
ATOM 1379 N N . THR A 1 180 ? -18.648 -2.943 30.731 1.00 94.56 180 THR A N 1
ATOM 1380 C CA . THR A 1 180 ? -17.821 -4.069 30.275 1.00 94.56 180 THR A CA 1
ATOM 1381 C C . THR A 1 180 ? -17.919 -4.170 28.758 1.00 94.56 180 THR A C 1
ATOM 1383 O O . THR A 1 180 ? -18.863 -4.754 28.228 1.00 94.56 180 THR A O 1
ATOM 1386 N N . LEU A 1 181 ? -16.969 -3.542 28.065 1.00 96.75 181 LEU A N 1
ATOM 1387 C CA . LEU A 1 181 ? -16.951 -3.453 26.605 1.00 96.75 181 LEU A CA 1
ATOM 1388 C C . LEU A 1 181 ? -16.056 -4.525 25.980 1.00 96.75 181 LEU A C 1
ATOM 1390 O O . LEU A 1 181 ? -15.004 -4.856 26.523 1.00 96.75 181 LEU A O 1
ATOM 1394 N N . PHE A 1 182 ? -16.450 -5.014 24.808 1.00 97.56 182 PHE A N 1
ATOM 1395 C CA . PHE A 1 182 ? -15.629 -5.891 23.974 1.00 97.56 182 PHE A CA 1
ATOM 1396 C C . PHE A 1 182 ? -15.938 -5.670 22.491 1.00 97.56 182 PHE A C 1
ATOM 1398 O O . PHE A 1 182 ? -16.992 -5.136 22.137 1.00 97.56 182 PHE A O 1
ATOM 1405 N N . ILE A 1 183 ? -15.017 -6.068 21.614 1.00 98.00 183 ILE A N 1
ATOM 1406 C CA . ILE A 1 183 ? -15.229 -6.032 20.165 1.00 98.00 183 ILE A CA 1
ATOM 1407 C C . ILE A 1 183 ? -15.465 -7.448 19.661 1.00 98.00 183 ILE A C 1
ATOM 1409 O O . ILE A 1 183 ? -14.761 -8.379 20.047 1.00 98.00 183 ILE A O 1
ATOM 1413 N N . ARG A 1 184 ? -16.461 -7.601 18.788 1.00 96.50 184 ARG A N 1
ATOM 1414 C CA . ARG A 1 184 ? -16.736 -8.847 18.074 1.00 96.50 184 ARG A CA 1
ATOM 1415 C C . ARG A 1 184 ? -16.569 -8.637 16.578 1.00 96.50 184 ARG A C 1
ATOM 1417 O O . ARG A 1 184 ? -17.191 -7.739 16.001 1.00 96.50 184 ARG A O 1
ATOM 1424 N N . ASP A 1 185 ? -15.774 -9.495 15.953 1.00 95.00 185 ASP A N 1
ATOM 1425 C CA . ASP A 1 185 ? -15.803 -9.682 14.509 1.00 95.00 185 ASP A CA 1
ATOM 1426 C C . ASP A 1 185 ? -16.973 -10.592 14.125 1.00 95.00 185 ASP A C 1
ATOM 1428 O O . ASP A 1 185 ? -17.166 -11.655 14.712 1.00 95.00 185 ASP A O 1
ATOM 1432 N N . ALA A 1 186 ? -17.779 -10.165 13.152 1.00 86.25 186 ALA A N 1
ATOM 1433 C CA . ALA A 1 186 ? -18.918 -10.951 12.685 1.00 86.25 186 ALA A CA 1
ATOM 1434 C C . ALA A 1 186 ? -18.471 -12.249 11.995 1.00 86.25 186 ALA A C 1
ATOM 1436 O O . ALA A 1 186 ? -19.189 -13.244 12.066 1.00 86.25 186 ALA A O 1
ATOM 1437 N N . ASP A 1 187 ? -17.286 -12.227 11.380 1.00 89.50 187 ASP A N 1
ATOM 1438 C CA . ASP A 1 187 ? -16.718 -13.352 10.637 1.00 89.50 187 ASP A CA 1
ATOM 1439 C C . ASP A 1 187 ? -15.745 -14.192 11.490 1.00 89.50 187 ASP A C 1
ATOM 1441 O O . ASP A 1 187 ? -15.220 -15.204 11.020 1.00 89.50 187 ASP A O 1
ATOM 1445 N N . GLY A 1 188 ? -15.501 -13.785 12.745 1.00 89.62 188 GLY A N 1
ATOM 1446 C CA . GLY A 1 188 ? -14.644 -14.494 13.700 1.00 89.62 188 GLY A CA 1
ATOM 1447 C C . GLY A 1 188 ? -13.177 -14.621 13.279 1.00 89.62 188 GLY A C 1
ATOM 1448 O O . GLY A 1 188 ? -12.523 -15.579 13.678 1.00 89.62 188 GLY A O 1
ATOM 1449 N N . GLN A 1 189 ? -12.669 -13.712 12.440 1.00 91.62 189 GLN A N 1
ATOM 1450 C CA . GLN A 1 189 ? -11.294 -13.769 11.923 1.00 91.62 189 GLN A CA 1
ATOM 1451 C C . GLN A 1 189 ? -10.307 -12.974 12.777 1.00 91.62 189 GLN A C 1
ATOM 1453 O O . GLN A 1 189 ? -9.102 -13.215 12.719 1.00 91.62 189 GLN A O 1
ATOM 1458 N N . VAL A 1 190 ? -10.809 -11.999 13.533 1.00 95.38 190 VAL A N 1
ATOM 1459 C CA . VAL A 1 190 ? -9.995 -11.102 14.349 1.00 95.38 190 VAL A CA 1
ATOM 1460 C C . VAL A 1 190 ? -10.537 -11.059 15.768 1.00 95.38 190 VAL A C 1
ATOM 1462 O O . VAL A 1 190 ? -11.702 -10.723 15.990 1.00 95.38 190 VAL A O 1
ATOM 1465 N N . ASP A 1 191 ? -9.646 -11.320 16.718 1.00 96.19 191 ASP A N 1
ATOM 1466 C CA . ASP A 1 191 ? -9.912 -11.173 18.141 1.00 96.19 191 ASP A CA 1
ATOM 1467 C C . ASP A 1 191 ? -9.343 -9.859 18.679 1.00 96.19 191 ASP A C 1
ATOM 1469 O O . ASP A 1 191 ? -8.398 -9.279 18.133 1.00 96.19 191 ASP A O 1
ATOM 1473 N N . PHE A 1 192 ? -9.919 -9.406 19.789 1.00 97.12 192 PHE A N 1
ATOM 1474 C CA . PHE A 1 192 ? -9.484 -8.215 20.504 1.00 97.12 192 PHE A CA 1
ATOM 1475 C C . PHE A 1 192 ? -9.167 -8.549 21.958 1.00 97.12 192 PHE A C 1
ATOM 1477 O O . PHE A 1 192 ? -9.823 -9.381 22.586 1.00 97.12 192 PHE A O 1
ATOM 1484 N N . GLU A 1 193 ? -8.154 -7.876 22.490 1.00 95.88 193 GLU A N 1
ATOM 1485 C CA . GLU A 1 193 ? -7.815 -7.918 23.904 1.00 95.88 193 GLU A CA 1
ATOM 1486 C C . GLU A 1 193 ? -8.965 -7.353 24.760 1.00 95.88 193 GLU A C 1
ATOM 1488 O O . GLU A 1 193 ? -9.736 -6.502 24.292 1.00 95.88 193 GLU A O 1
ATOM 1493 N N . PRO A 1 194 ? -9.085 -7.784 26.031 1.00 94.75 194 PRO A N 1
ATOM 1494 C CA . PRO A 1 194 ? -10.018 -7.175 26.971 1.00 94.75 194 PRO A CA 1
ATOM 1495 C C . PRO A 1 194 ? -9.809 -5.662 27.087 1.00 94.75 194 PRO A C 1
ATOM 1497 O O . PRO A 1 194 ? -8.680 -5.174 27.040 1.00 94.75 194 PRO A O 1
ATOM 1500 N N . ALA A 1 195 ? -10.899 -4.921 27.295 1.00 95.38 195 ALA A N 1
ATOM 1501 C CA . ALA A 1 195 ? -10.836 -3.475 27.457 1.00 95.38 195 ALA A CA 1
ATOM 1502 C C . ALA A 1 195 ? -9.942 -3.076 28.640 1.00 95.38 195 ALA A C 1
ATOM 1504 O O . ALA A 1 195 ? -10.157 -3.515 29.772 1.00 95.38 195 ALA A O 1
ATOM 1505 N N . THR A 1 196 ? -8.970 -2.200 28.384 1.00 93.81 196 THR A N 1
ATOM 1506 C CA . THR A 1 196 ? -8.053 -1.686 29.407 1.00 93.81 196 THR A CA 1
ATOM 1507 C C . THR A 1 196 ? -8.298 -0.197 29.655 1.00 93.81 196 THR A C 1
ATOM 1509 O O . THR A 1 196 ? -8.354 0.582 28.698 1.00 93.81 196 THR A O 1
ATOM 1512 N N . PRO A 1 197 ? -8.456 0.247 30.918 1.00 92.31 197 PRO A N 1
ATOM 1513 C CA . PRO A 1 197 ? -8.534 1.669 31.233 1.00 92.31 197 PRO A CA 1
ATOM 1514 C C . PRO A 1 197 ? -7.306 2.402 30.696 1.00 92.31 197 PRO A C 1
ATOM 1516 O O . PRO A 1 197 ? -6.176 2.001 30.964 1.00 92.31 197 PRO A O 1
ATOM 1519 N N . THR A 1 198 ? -7.530 3.464 29.929 1.00 89.25 198 THR A N 1
ATOM 1520 C CA . THR A 1 198 ? -6.464 4.217 29.263 1.00 89.25 198 THR A CA 1
ATOM 1521 C C . THR A 1 198 ? -6.638 5.704 29.560 1.00 89.25 198 THR A C 1
ATOM 1523 O O . THR A 1 198 ? -7.724 6.241 29.332 1.00 89.25 198 THR A O 1
ATOM 1526 N N . PRO A 1 199 ? -5.611 6.398 30.081 1.00 84.44 199 PRO A N 1
ATOM 1527 C CA . PRO A 1 199 ? -5.707 7.827 30.341 1.00 84.44 199 PRO A CA 1
ATOM 1528 C C . PRO A 1 199 ? -5.836 8.608 29.029 1.00 84.44 199 PRO A C 1
ATOM 1530 O O . PRO A 1 199 ? -5.105 8.360 28.073 1.00 84.44 199 PRO A O 1
ATOM 1533 N N . TRP A 1 200 ? -6.738 9.589 29.000 1.00 82.50 200 TRP A N 1
ATOM 1534 C CA . TRP A 1 200 ? -6.894 10.512 27.877 1.00 82.50 200 TRP A CA 1
ATOM 1535 C C . TRP A 1 200 ? -6.999 11.957 28.385 1.00 82.50 200 TRP A C 1
ATOM 1537 O O . TRP A 1 200 ? -7.655 12.190 29.408 1.00 82.50 200 TRP A O 1
ATOM 1547 N N . PRO A 1 201 ? -6.382 12.952 27.714 1.00 81.00 201 PRO A N 1
ATOM 1548 C CA . PRO A 1 201 ? -6.457 14.344 28.148 1.00 81.00 201 PRO A CA 1
ATOM 1549 C C . PRO A 1 201 ? -7.906 14.810 28.341 1.00 81.00 201 PRO A C 1
ATOM 1551 O O . PRO A 1 201 ? -8.718 14.782 27.418 1.00 81.00 201 PRO A O 1
ATOM 1554 N N . GLY A 1 202 ? -8.242 15.221 29.567 1.00 74.44 202 GLY A N 1
ATOM 1555 C CA . GLY A 1 202 ? -9.579 15.712 29.917 1.00 74.44 202 GLY A CA 1
ATOM 1556 C C . GLY A 1 202 ? -10.679 14.645 30.011 1.00 74.44 202 GLY A C 1
ATOM 1557 O O . GLY A 1 202 ? -11.840 15.007 30.192 1.00 74.44 202 GLY A O 1
ATOM 1558 N N . ASN A 1 203 ? -10.357 13.349 29.908 1.00 70.88 203 ASN A N 1
ATOM 1559 C CA . ASN A 1 203 ? -11.341 12.272 30.014 1.00 70.88 203 ASN A CA 1
ATOM 1560 C C . ASN A 1 203 ? -10.784 11.049 30.758 1.00 70.88 203 ASN A C 1
ATOM 1562 O O . ASN A 1 203 ? -9.920 10.337 30.251 1.00 70.88 203 ASN A O 1
ATOM 1566 N N . THR A 1 204 ? -11.337 10.762 31.935 1.00 75.69 204 THR A N 1
ATOM 1567 C CA . THR A 1 204 ? -10.996 9.569 32.727 1.00 75.69 204 THR A CA 1
ATOM 1568 C C . THR A 1 204 ? -11.767 8.318 32.303 1.00 75.69 204 THR A C 1
ATOM 1570 O O . THR A 1 204 ? -11.440 7.226 32.750 1.00 75.69 204 THR A O 1
ATOM 1573 N N . ASP A 1 205 ? -12.765 8.454 31.425 1.00 89.81 205 ASP A N 1
ATOM 1574 C CA . ASP A 1 205 ? -13.667 7.370 31.021 1.00 89.81 205 ASP A CA 1
ATOM 1575 C C . ASP A 1 205 ? -13.301 6.803 29.644 1.00 89.81 205 ASP A C 1
ATOM 1577 O O . ASP A 1 205 ? -14.175 6.632 28.785 1.00 89.81 205 ASP A O 1
ATOM 1581 N N . THR A 1 206 ? -12.012 6.570 29.401 1.00 93.69 206 THR A N 1
ATOM 1582 C CA . THR A 1 206 ? -11.527 5.990 28.143 1.00 93.69 206 THR A CA 1
ATOM 1583 C C . THR A 1 206 ? -10.994 4.586 28.383 1.00 93.69 206 THR A C 1
ATOM 1585 O O . THR A 1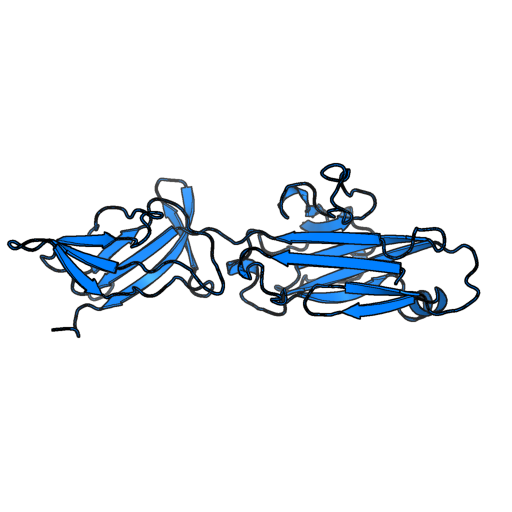 206 ? -10.259 4.339 29.340 1.00 93.69 206 THR A O 1
ATOM 1588 N N . VAL A 1 207 ? -11.359 3.660 27.502 1.00 95.31 207 VAL A N 1
ATOM 1589 C CA . VAL A 1 207 ? -10.767 2.319 27.453 1.00 95.31 207 VAL A CA 1
ATOM 1590 C C . VAL A 1 207 ? -10.159 2.062 26.081 1.00 95.31 207 VAL A C 1
ATOM 1592 O O . VAL A 1 207 ? -10.678 2.549 25.076 1.00 95.31 207 VAL A O 1
ATOM 1595 N N . ALA A 1 208 ? -9.078 1.289 26.043 1.00 94.75 208 ALA A N 1
ATOM 1596 C CA . ALA A 1 208 ? -8.467 0.794 24.820 1.00 94.75 208 ALA A CA 1
ATOM 1597 C C . ALA A 1 208 ? -8.836 -0.675 24.600 1.00 94.75 208 ALA A C 1
ATOM 1599 O O . ALA A 1 208 ? -8.773 -1.485 25.528 1.00 94.75 208 ALA A O 1
ATOM 1600 N N . LEU A 1 209 ? -9.192 -1.013 23.362 1.00 96.88 209 LEU A N 1
ATOM 1601 C CA . LEU A 1 209 ? -9.328 -2.388 22.886 1.00 96.88 209 LEU A CA 1
ATOM 1602 C C . LEU A 1 209 ? -8.404 -2.572 21.681 1.00 96.88 209 LEU A C 1
ATOM 1604 O O . LEU A 1 209 ? -8.604 -1.924 20.650 1.00 96.88 209 LEU A O 1
ATOM 1608 N N . ASN A 1 210 ? -7.392 -3.427 21.821 1.00 95.62 210 ASN A N 1
ATOM 1609 C CA . ASN A 1 210 ? -6.407 -3.698 20.773 1.00 95.62 210 ASN A CA 1
ATOM 1610 C C . ASN A 1 210 ? -6.752 -4.994 20.046 1.00 95.62 210 ASN A C 1
ATOM 1612 O O . ASN A 1 210 ? -7.182 -5.954 20.684 1.00 95.62 210 ASN A O 1
ATOM 1616 N N . SER A 1 211 ? -6.526 -5.058 18.736 1.00 96.25 211 SER A N 1
ATOM 1617 C CA . SER A 1 211 ? -6.533 -6.339 18.032 1.00 96.25 211 SER A CA 1
ATOM 1618 C C . SER A 1 211 ? -5.397 -7.229 18.550 1.00 96.25 211 SER A C 1
ATOM 1620 O O . SER A 1 211 ? -4.288 -6.755 18.796 1.00 96.25 211 SER A O 1
ATOM 1622 N N . THR A 1 212 ? -5.654 -8.527 18.701 1.00 94.25 212 THR A N 1
ATOM 1623 C CA . THR A 1 212 ? -4.650 -9.492 19.196 1.00 94.25 212 THR A CA 1
ATOM 1624 C C . THR A 1 212 ? -3.546 -9.772 18.173 1.00 94.25 212 THR A C 1
ATOM 1626 O O . THR A 1 212 ? -2.456 -10.219 18.530 1.00 94.25 212 THR A O 1
ATOM 1629 N N . ALA A 1 213 ? -3.814 -9.488 16.898 1.00 92.19 213 ALA A N 1
ATOM 1630 C CA . ALA A 1 213 ? -2.869 -9.574 15.796 1.00 92.19 213 ALA A CA 1
ATOM 1631 C C . ALA A 1 213 ? -2.891 -8.295 14.949 1.00 92.19 213 ALA A C 1
ATOM 1633 O O . ALA A 1 213 ? -3.858 -7.528 14.963 1.00 92.19 213 ALA A O 1
ATOM 1634 N N . ALA A 1 214 ? -1.816 -8.078 14.191 1.00 93.06 214 ALA A N 1
ATOM 1635 C CA . ALA A 1 214 ? -1.768 -7.024 13.190 1.00 93.06 214 ALA A CA 1
ATOM 1636 C C . ALA A 1 214 ? -2.709 -7.362 12.023 1.00 93.06 214 ALA A C 1
ATOM 1638 O O . ALA A 1 214 ? -2.722 -8.487 11.523 1.00 93.06 214 ALA A O 1
ATOM 1639 N N . ILE A 1 215 ? -3.478 -6.375 11.579 1.00 94.56 215 ILE A N 1
ATOM 1640 C CA . ILE A 1 215 ? -4.474 -6.503 10.519 1.00 94.56 215 ILE A CA 1
ATOM 1641 C C . ILE A 1 215 ? -3.936 -5.783 9.275 1.00 94.56 215 ILE A C 1
ATOM 1643 O O . ILE A 1 215 ? -3.643 -4.583 9.359 1.00 94.56 215 ILE A O 1
ATOM 1647 N N . PRO A 1 216 ? -3.790 -6.471 8.125 1.00 93.94 216 PRO A N 1
ATOM 1648 C CA . PRO A 1 216 ? -3.385 -5.846 6.869 1.00 93.94 216 PRO A CA 1
ATOM 1649 C C . PRO A 1 216 ? -4.352 -4.744 6.446 1.00 93.94 216 PRO A C 1
ATOM 1651 O O . PRO A 1 216 ? -5.568 -4.953 6.394 1.00 93.94 216 PRO A O 1
ATOM 1654 N N . PHE A 1 217 ? -3.823 -3.581 6.072 1.00 92.94 217 PHE A N 1
ATOM 1655 C CA . PHE A 1 217 ? -4.644 -2.551 5.452 1.00 92.94 217 PHE A CA 1
ATOM 1656 C C . PHE A 1 217 ? -5.261 -3.044 4.141 1.00 92.94 217 PHE A C 1
ATOM 1658 O O . PHE A 1 217 ? -4.635 -3.738 3.339 1.00 92.94 217 PHE A O 1
ATOM 1665 N N . ARG A 1 218 ? -6.491 -2.606 3.878 1.00 91.50 218 ARG A N 1
ATOM 1666 C CA . ARG A 1 218 ? -7.161 -2.759 2.585 1.00 91.50 218 ARG A CA 1
ATOM 1667 C C . ARG A 1 218 ? -7.899 -1.470 2.262 1.00 91.50 218 ARG A C 1
ATOM 1669 O O . ARG A 1 218 ? -8.567 -0.917 3.133 1.00 91.50 218 ARG A O 1
ATOM 1676 N N . GLN A 1 219 ? -7.844 -1.039 1.004 1.00 89.06 219 GLN A N 1
ATOM 1677 C CA . GLN A 1 219 ? -8.564 0.138 0.510 1.00 89.06 219 GLN A CA 1
ATOM 1678 C C . GLN A 1 219 ? -10.066 0.029 0.792 1.00 89.06 219 GLN A C 1
ATOM 1680 O O . GLN A 1 219 ? -10.740 1.010 1.095 1.00 89.06 219 GLN A O 1
ATOM 1685 N N . ARG A 1 220 ? -10.588 -1.197 0.713 1.00 88.69 220 ARG A N 1
ATOM 1686 C CA . ARG A 1 220 ? -11.922 -1.561 1.179 1.00 88.69 220 ARG A CA 1
ATOM 1687 C C . ARG A 1 220 ? -11.767 -2.663 2.213 1.00 88.69 220 ARG A C 1
ATOM 1689 O O . ARG A 1 220 ? -11.664 -3.833 1.853 1.00 88.69 220 ARG A O 1
ATOM 1696 N N . SER A 1 221 ? -11.700 -2.274 3.484 1.00 87.69 221 SER A N 1
ATOM 1697 C CA . SER A 1 221 ? -11.636 -3.237 4.582 1.00 87.69 221 SER A CA 1
ATOM 1698 C C . SER A 1 221 ? -12.863 -4.158 4.549 1.00 87.69 221 SER A C 1
ATOM 1700 O O . SER A 1 221 ? -13.990 -3.653 4.500 1.00 87.69 221 SER A O 1
ATOM 1702 N N . PRO A 1 222 ? -12.678 -5.490 4.574 1.00 88.62 222 PRO A N 1
ATOM 1703 C CA . PRO A 1 222 ? -13.793 -6.425 4.673 1.00 88.62 222 PRO A CA 1
ATOM 1704 C C . PRO A 1 222 ? -14.370 -6.479 6.096 1.00 88.62 222 PRO A C 1
ATOM 1706 O O . PRO A 1 222 ? -15.506 -6.913 6.274 1.00 88.62 222 PRO A O 1
ATOM 1709 N N . HIS A 1 223 ? -13.614 -6.021 7.099 1.00 91.50 223 HIS A N 1
ATOM 1710 C CA . HIS A 1 223 ? -13.957 -6.176 8.507 1.00 91.50 223 HIS A CA 1
ATOM 1711 C C . HIS A 1 223 ? -15.179 -5.345 8.909 1.00 91.50 223 HIS A C 1
ATOM 1713 O O . HIS A 1 223 ? -15.253 -4.140 8.656 1.00 91.50 223 HIS A O 1
ATOM 1719 N N . ARG A 1 224 ? -16.129 -5.989 9.597 1.00 93.25 224 ARG A N 1
ATOM 1720 C CA . ARG A 1 224 ? -17.354 -5.364 10.126 1.00 93.25 224 ARG A CA 1
ATOM 1721 C C . ARG A 1 224 ? -17.457 -5.545 11.636 1.00 93.25 224 ARG A C 1
ATOM 1723 O O . ARG A 1 224 ? -18.436 -6.100 12.142 1.00 93.25 224 ARG A O 1
ATOM 1730 N N . PHE A 1 225 ? -16.440 -5.055 12.339 1.00 96.81 225 PHE A N 1
ATOM 1731 C CA . PHE A 1 225 ? -16.353 -5.133 13.793 1.00 96.81 225 PHE A CA 1
ATOM 1732 C C . PHE A 1 225 ? -17.534 -4.442 14.477 1.00 96.81 225 PHE A C 1
ATOM 1734 O O . PHE A 1 225 ? -18.091 -3.460 13.977 1.00 96.81 225 PHE A O 1
ATOM 1741 N N . GLN A 1 226 ? -17.925 -4.973 15.629 1.00 97.19 226 GLN A N 1
ATOM 1742 C CA . GLN A 1 226 ? -19.040 -4.487 16.432 1.00 97.19 226 GLN A CA 1
ATOM 1743 C C . GLN A 1 226 ? -18.543 -4.204 17.838 1.00 97.19 226 GLN A C 1
ATOM 1745 O O . GLN A 1 226 ? -17.906 -5.063 18.444 1.00 97.19 226 GLN A O 1
ATOM 1750 N N . LEU A 1 227 ? -18.860 -3.022 18.363 1.00 97.81 227 LEU A N 1
ATOM 1751 C CA . LEU A 1 227 ? -18.660 -2.739 19.778 1.00 97.81 227 LEU A CA 1
ATOM 1752 C C . LEU A 1 227 ? -19.850 -3.282 20.555 1.00 97.81 227 LEU A C 1
ATOM 1754 O O . LEU A 1 227 ? -20.999 -2.930 20.268 1.00 97.81 227 LEU A O 1
ATOM 1758 N N . MET A 1 228 ? -19.554 -4.103 21.546 1.00 97.00 228 MET A N 1
ATOM 1759 C CA . MET A 1 228 ? -20.514 -4.805 22.377 1.00 97.00 228 MET A CA 1
ATOM 1760 C C . MET A 1 228 ? -20.346 -4.401 23.840 1.00 97.00 228 MET A C 1
ATOM 1762 O O . MET A 1 228 ? -19.275 -3.970 24.267 1.00 97.00 228 MET A O 1
ATOM 1766 N N . GLU A 1 229 ? -21.414 -4.572 24.607 1.00 96.31 229 GLU A N 1
ATOM 1767 C CA . GLU A 1 229 ? -21.451 -4.402 26.055 1.00 96.31 229 GLU A CA 1
ATOM 1768 C C . GLU A 1 229 ? -22.041 -5.653 26.702 1.00 96.31 229 GLU A C 1
ATOM 1770 O O . GLU A 1 229 ? -23.090 -6.141 26.274 1.00 96.31 229 GLU A O 1
ATOM 1775 N N . THR A 1 230 ? -21.396 -6.141 27.757 1.00 95.31 230 THR A N 1
ATOM 1776 C CA . THR A 1 230 ? -21.980 -7.148 28.645 1.00 95.31 230 THR A CA 1
ATOM 1777 C C . THR A 1 230 ? -22.817 -6.444 29.706 1.00 95.31 230 THR A C 1
ATOM 1779 O O . THR A 1 230 ? -22.284 -5.720 30.546 1.00 95.31 230 THR A O 1
ATOM 1782 N N . ALA A 1 231 ? -24.129 -6.663 29.675 1.00 90.56 231 ALA A N 1
ATOM 1783 C CA . ALA A 1 231 ? -25.087 -6.153 30.649 1.00 90.56 231 ALA A CA 1
ATOM 1784 C C . ALA A 1 231 ? -25.671 -7.307 31.492 1.00 90.56 231 ALA A C 1
ATOM 1786 O O . ALA A 1 231 ? -25.568 -8.472 31.099 1.00 90.56 231 ALA A O 1
ATOM 1787 N N . PRO A 1 232 ? -26.351 -7.026 32.622 1.00 89.19 232 PRO A N 1
ATOM 1788 C CA . PRO A 1 232 ? -26.971 -8.067 33.452 1.00 89.19 232 PRO A CA 1
ATOM 1789 C C . PRO A 1 232 ? -27.961 -8.979 32.707 1.00 89.19 232 PRO A C 1
ATOM 1791 O O . PRO A 1 232 ? -28.180 -10.115 33.113 1.00 89.19 232 PRO A O 1
ATOM 1794 N N . HIS A 1 233 ? -28.555 -8.491 31.614 1.00 88.56 233 HIS A N 1
ATOM 1795 C CA . HIS A 1 233 ? -29.515 -9.229 30.784 1.00 88.56 233 HIS A CA 1
ATOM 1796 C C . HIS A 1 233 ? -28.886 -9.872 29.536 1.00 88.56 233 HIS A C 1
ATOM 1798 O O . HIS A 1 233 ? -29.614 -10.334 28.659 1.00 88.56 233 HIS A O 1
ATOM 1804 N N . GLY A 1 234 ? -27.553 -9.903 29.450 1.00 93.19 234 GLY A N 1
ATOM 1805 C CA . GLY A 1 234 ? -26.803 -10.472 28.334 1.00 93.19 234 GLY A CA 1
ATOM 1806 C C . GLY A 1 234 ? -26.013 -9.432 27.544 1.00 93.19 234 GLY A C 1
ATOM 1807 O O . GLY A 1 234 ? -25.794 -8.303 27.984 1.00 93.19 234 GLY A O 1
ATOM 1808 N N . GLU A 1 235 ? -25.556 -9.834 26.364 1.00 95.38 235 GLU A N 1
ATOM 1809 C CA . GLU A 1 235 ? -24.745 -8.992 25.489 1.00 95.38 235 GLU A CA 1
ATOM 1810 C C . GLU A 1 235 ? -25.615 -8.072 24.624 1.00 95.38 235 GLU A C 1
ATOM 1812 O O . GLU A 1 235 ? -26.620 -8.494 24.047 1.00 95.38 235 GLU A O 1
ATOM 1817 N N . ARG A 1 236 ? -25.192 -6.815 24.474 1.00 94.56 236 ARG A N 1
ATOM 1818 C CA . ARG A 1 236 ? -25.855 -5.814 23.635 1.00 94.56 236 ARG A CA 1
ATOM 1819 C C . ARG A 1 236 ? -24.873 -5.194 22.648 1.00 94.56 236 ARG A C 1
ATOM 1821 O O . ARG A 1 236 ? -23.773 -4.806 23.026 1.00 94.56 236 ARG A O 1
A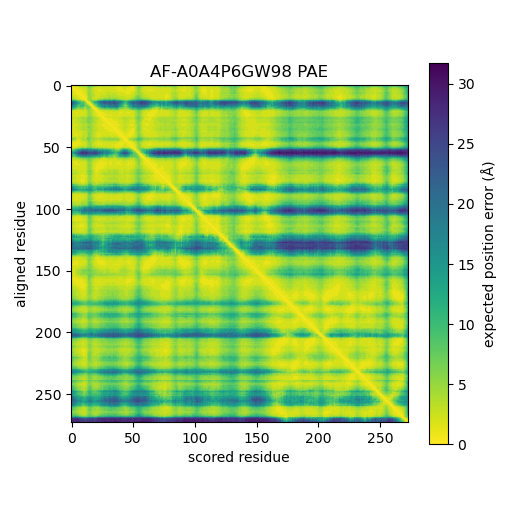TOM 1828 N N . VAL A 1 237 ? -25.298 -5.033 21.395 1.00 95.12 237 VAL A N 1
ATOM 1829 C CA . VAL A 1 237 ? -24.555 -4.263 20.383 1.00 95.12 237 VAL A CA 1
ATOM 1830 C C . VAL A 1 237 ? -24.715 -2.769 20.672 1.00 95.12 237 VAL A C 1
ATOM 1832 O O . VAL A 1 237 ? -25.839 -2.272 20.722 1.00 95.12 237 VAL A O 1
ATOM 1835 N N . LEU A 1 238 ? -23.607 -2.044 20.813 1.00 94.81 238 LEU A N 1
ATOM 1836 C CA . LEU A 1 238 ? -23.600 -0.584 20.952 1.00 94.81 238 LEU A CA 1
ATOM 1837 C C . LEU A 1 238 ? -23.373 0.122 19.613 1.00 94.81 238 L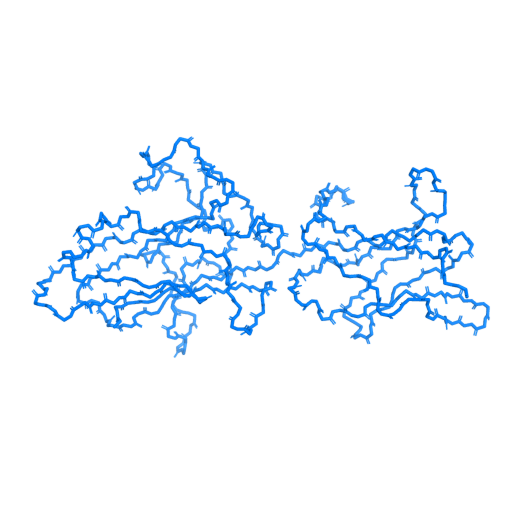EU A C 1
ATOM 1839 O O . LEU A 1 238 ? -24.024 1.123 19.310 1.00 94.81 238 LEU A O 1
ATOM 1843 N N . ILE A 1 239 ? -22.432 -0.377 18.806 1.00 94.88 239 ILE A N 1
ATOM 1844 C CA . ILE A 1 239 ? -22.068 0.216 17.514 1.00 94.88 239 ILE A CA 1
ATOM 1845 C C . ILE A 1 239 ? -21.823 -0.893 16.494 1.00 94.88 239 ILE A C 1
ATOM 1847 O O . ILE A 1 239 ? -21.057 -1.819 16.748 1.00 94.88 239 ILE A O 1
ATOM 1851 N N . LYS A 1 240 ? -22.452 -0.766 15.319 1.00 92.81 240 LYS A N 1
ATOM 1852 C CA . LYS A 1 240 ? -22.272 -1.666 14.177 1.00 92.81 240 LYS A CA 1
ATOM 1853 C C . LYS A 1 240 ? -22.460 -0.914 12.848 1.00 92.81 240 LYS A C 1
ATOM 1855 O O . LYS A 1 240 ? -23.545 -0.366 12.646 1.00 92.81 240 LYS A O 1
ATOM 1860 N N . PRO A 1 241 ? -21.484 -0.943 11.920 1.00 93.19 241 PRO A N 1
ATOM 1861 C CA . PRO A 1 241 ? -20.092 -1.360 12.120 1.00 93.19 241 PRO A CA 1
ATOM 1862 C C . PRO A 1 241 ? -19.285 -0.295 12.885 1.00 93.19 241 PRO A C 1
ATOM 1864 O O . PRO A 1 241 ? -19.652 0.881 12.901 1.00 93.19 241 PRO A O 1
ATOM 1867 N N . LEU A 1 242 ? -18.182 -0.704 13.507 1.00 95.44 242 LEU A N 1
ATOM 1868 C CA . LEU A 1 242 ? -17.149 0.208 13.989 1.00 95.44 242 LEU A CA 1
ATOM 1869 C C . LEU A 1 242 ? -16.409 0.872 12.812 1.00 95.44 242 LEU A C 1
ATOM 1871 O O . LEU A 1 242 ? -16.317 0.272 11.736 1.00 95.44 242 LEU A O 1
ATOM 1875 N N . PRO A 1 243 ? -15.860 2.088 13.000 1.00 94.19 243 PRO A N 1
ATOM 1876 C CA . PRO A 1 243 ? -14.969 2.700 12.020 1.00 94.19 243 PRO A CA 1
ATOM 1877 C C . PRO A 1 243 ? -13.740 1.822 11.763 1.00 94.19 243 PRO A C 1
ATOM 1879 O O . PRO A 1 243 ? -13.294 1.095 12.650 1.00 94.19 243 PRO A O 1
ATOM 1882 N N . VAL A 1 244 ? -13.188 1.898 10.555 1.00 93.12 244 VAL A N 1
ATOM 1883 C CA . VAL A 1 244 ? -11.994 1.143 10.150 1.00 93.12 244 VAL A CA 1
ATOM 1884 C C . VAL A 1 244 ? -10.742 2.007 10.265 1.00 93.12 244 VAL A C 1
ATOM 1886 O O . VAL A 1 244 ? -10.828 3.231 10.163 1.00 93.12 244 VAL A O 1
ATOM 1889 N N . ALA A 1 245 ? -9.583 1.376 10.456 1.00 92.00 245 ALA A N 1
ATOM 1890 C CA . ALA A 1 245 ? -8.312 2.090 10.468 1.00 92.00 245 ALA A CA 1
ATOM 1891 C C . ALA A 1 245 ? -8.051 2.806 9.134 1.00 92.00 245 ALA A C 1
ATOM 1893 O O . ALA A 1 245 ? -8.382 2.294 8.062 1.00 92.00 245 ALA A O 1
ATOM 1894 N N . SER A 1 246 ? -7.387 3.960 9.213 1.00 87.75 246 SER A N 1
ATOM 1895 C CA . SER A 1 246 ? -6.899 4.711 8.057 1.00 87.75 246 SER A CA 1
ATOM 1896 C C . SER A 1 246 ? -5.368 4.737 8.048 1.00 87.75 246 SER A C 1
ATOM 1898 O O . SER A 1 246 ? -4.773 4.984 9.101 1.00 87.75 246 SER A O 1
ATOM 1900 N N . PRO A 1 247 ? -4.712 4.594 6.881 1.00 86.19 247 PRO A N 1
ATOM 1901 C CA . PRO A 1 247 ? -3.268 4.802 6.748 1.00 86.19 247 PRO A CA 1
ATOM 1902 C C . PRO A 1 247 ? -2.803 6.213 7.152 1.00 86.19 247 PRO A C 1
ATOM 1904 O O . PRO A 1 247 ? -1.624 6.430 7.398 1.00 86.19 247 PRO A O 1
ATOM 1907 N N . SER A 1 248 ? -3.714 7.188 7.237 1.00 79.75 248 SER A N 1
ATOM 1908 C CA . SER A 1 248 ? -3.392 8.574 7.601 1.00 79.75 248 SER A CA 1
ATOM 1909 C C . SER A 1 248 ? -3.132 8.806 9.096 1.00 79.75 248 SER A C 1
ATOM 1911 O O . SER A 1 248 ? -2.689 9.891 9.457 1.00 79.75 248 SER A O 1
ATOM 1913 N N . ALA A 1 249 ? -3.446 7.842 9.968 1.00 75.38 249 ALA A N 1
ATOM 1914 C CA . ALA A 1 249 ? -3.387 7.994 11.424 1.00 75.38 249 ALA A CA 1
ATOM 1915 C C . ALA A 1 249 ? -2.632 6.820 12.065 1.00 75.38 249 ALA A C 1
ATOM 1917 O O . ALA A 1 249 ? -3.218 5.966 12.730 1.00 75.38 249 ALA A O 1
ATOM 1918 N N . LEU A 1 250 ? -1.323 6.767 11.812 1.00 84.38 250 LEU A N 1
ATOM 1919 C CA . LEU A 1 250 ? -0.435 5.734 12.339 1.00 84.38 250 LEU A CA 1
ATOM 1920 C C . LEU A 1 250 ? 0.486 6.294 13.418 1.00 84.38 250 LEU A C 1
ATOM 1922 O O . LEU A 1 250 ? 1.168 7.297 13.206 1.00 84.38 250 LEU A O 1
ATOM 1926 N N . ALA A 1 251 ? 0.552 5.593 14.543 1.00 82.25 251 ALA A N 1
ATOM 1927 C CA . ALA A 1 251 ? 1.524 5.812 15.601 1.00 82.25 251 ALA A CA 1
ATOM 1928 C C . ALA A 1 251 ? 2.552 4.672 15.600 1.00 82.25 251 ALA A C 1
ATOM 1930 O O . ALA A 1 251 ? 2.209 3.509 15.376 1.00 82.25 251 ALA A O 1
ATOM 1931 N N . LYS A 1 252 ? 3.822 4.999 15.855 1.00 81.31 252 LYS A N 1
ATOM 1932 C CA . LYS A 1 252 ? 4.834 3.997 16.208 1.00 81.31 252 LYS A CA 1
ATOM 1933 C C . LYS A 1 252 ? 4.889 3.910 17.723 1.00 81.31 252 LYS A C 1
ATOM 1935 O O . LYS A 1 252 ? 5.121 4.924 18.378 1.00 81.31 252 LYS A O 1
ATOM 1940 N N . GLU A 1 253 ? 4.685 2.720 18.262 1.00 79.94 253 GLU A N 1
ATOM 1941 C CA . GLU A 1 253 ? 4.680 2.491 19.701 1.00 79.94 253 GLU A CA 1
ATOM 1942 C C . GLU A 1 253 ? 5.409 1.197 20.036 1.00 79.94 253 GLU A C 1
ATOM 1944 O O . GLU A 1 253 ? 5.247 0.183 19.361 1.00 79.94 253 GLU A O 1
ATOM 1949 N N . THR A 1 254 ? 6.183 1.210 21.116 1.00 73.19 254 THR A N 1
ATOM 1950 C CA . THR A 1 254 ? 6.761 -0.009 21.668 1.00 73.19 254 THR A CA 1
ATOM 1951 C C . THR A 1 254 ? 5.734 -0.692 22.578 1.00 73.19 254 THR A C 1
ATOM 1953 O O . THR A 1 254 ? 5.550 -0.292 23.726 1.00 73.19 254 THR A O 1
ATOM 1956 N N . VAL A 1 255 ? 5.081 -1.752 22.101 1.00 61.84 255 VAL A N 1
ATOM 1957 C CA . VAL A 1 255 ? 4.144 -2.569 22.891 1.00 61.84 255 VAL A CA 1
ATOM 1958 C C . VAL A 1 255 ? 4.853 -3.856 23.310 1.00 61.84 255 VAL A C 1
ATOM 1960 O O . VAL A 1 255 ? 5.342 -4.607 22.466 1.00 61.84 255 VAL A O 1
ATOM 1963 N N . ASN A 1 256 ? 4.944 -4.122 24.618 1.00 61.09 256 ASN A N 1
ATOM 1964 C CA . ASN A 1 256 ? 5.631 -5.302 25.172 1.00 61.09 256 ASN A CA 1
ATOM 1965 C C . ASN A 1 256 ? 7.084 -5.476 24.668 1.00 61.09 256 ASN A C 1
ATOM 1967 O O . ASN A 1 256 ? 7.532 -6.590 24.397 1.00 61.09 256 ASN A O 1
ATOM 1971 N N . GLY A 1 257 ? 7.822 -4.369 24.510 1.00 67.06 257 GLY A N 1
ATOM 1972 C CA . GLY A 1 257 ? 9.213 -4.378 24.034 1.00 67.06 257 GLY A CA 1
ATOM 1973 C C . GLY A 1 257 ? 9.379 -4.586 22.524 1.00 67.06 257 GLY A C 1
ATOM 1974 O O . GLY A 1 257 ? 10.499 -4.802 22.067 1.00 67.06 257 GLY A O 1
ATOM 1975 N N . ARG A 1 258 ? 8.289 -4.537 21.747 1.00 67.25 258 ARG A N 1
ATOM 1976 C CA . ARG A 1 258 ? 8.310 -4.598 20.280 1.00 67.25 258 ARG A CA 1
ATOM 1977 C C . ARG A 1 258 ? 7.792 -3.298 19.694 1.00 67.25 258 ARG A C 1
ATOM 1979 O O . ARG A 1 258 ? 6.703 -2.867 20.057 1.00 67.25 258 ARG A O 1
ATOM 1986 N N . ASP A 1 259 ? 8.534 -2.722 18.759 1.00 74.44 259 ASP A N 1
ATOM 1987 C CA . ASP A 1 259 ? 8.060 -1.573 17.991 1.00 74.44 259 ASP A CA 1
ATOM 1988 C C . ASP A 1 259 ? 6.968 -2.031 17.025 1.00 74.44 259 ASP A C 1
ATOM 1990 O O . ASP A 1 259 ? 7.211 -2.782 16.078 1.00 74.44 259 ASP A O 1
ATOM 1994 N N . LEU A 1 260 ? 5.741 -1.601 17.295 1.00 79.25 260 LEU A N 1
ATOM 1995 C CA . LEU A 1 260 ? 4.564 -1.866 16.492 1.00 79.25 260 LEU A CA 1
ATOM 1996 C C . LEU A 1 260 ? 4.078 -0.571 15.852 1.00 79.25 260 LEU A C 1
ATOM 1998 O O . LEU A 1 260 ? 4.185 0.524 16.403 1.00 79.25 260 LEU A O 1
ATOM 2002 N N . THR A 1 261 ? 3.507 -0.717 14.662 1.00 87.25 261 THR A N 1
ATOM 2003 C CA . THR A 1 261 ? 2.688 0.338 14.073 1.00 87.25 261 THR A CA 1
ATOM 2004 C C . THR A 1 261 ? 1.251 0.116 14.528 1.00 87.25 261 THR A C 1
ATOM 2006 O O . THR A 1 261 ? 0.701 -0.973 14.343 1.00 87.25 261 THR A O 1
ATOM 2009 N N . VAL A 1 262 ? 0.663 1.138 15.140 1.00 91.25 262 VAL A N 1
ATOM 2010 C CA . VAL A 1 262 ? -0.694 1.122 15.684 1.00 91.25 262 VAL A CA 1
ATOM 2011 C C . VAL A 1 262 ? -1.538 2.124 14.908 1.00 91.25 262 VAL A C 1
ATOM 2013 O O . VAL A 1 262 ? -1.123 3.262 14.695 1.00 91.25 262 VAL A O 1
ATOM 2016 N N . ALA A 1 263 ? -2.724 1.699 14.483 1.00 93.12 263 ALA A N 1
ATOM 2017 C CA . ALA A 1 263 ? -3.752 2.597 13.983 1.00 93.12 263 ALA A CA 1
ATOM 2018 C C . ALA A 1 263 ? -4.733 2.908 15.114 1.00 93.12 263 ALA A C 1
ATOM 2020 O O . ALA A 1 263 ? -5.422 2.009 15.607 1.00 93.12 263 ALA A O 1
ATOM 2021 N N . GLU A 1 264 ? -4.794 4.174 15.519 1.00 92.81 264 GLU A N 1
ATOM 2022 C CA . GLU A 1 264 ? -5.696 4.623 16.578 1.00 92.81 264 GLU A CA 1
ATOM 2023 C C . GLU A 1 264 ? -7.037 5.067 15.995 1.00 92.81 264 GLU A C 1
ATOM 2025 O O . GLU A 1 264 ? -7.111 5.846 15.043 1.00 92.81 264 GLU A O 1
ATOM 2030 N N . ILE A 1 265 ? -8.118 4.539 16.566 1.00 93.69 265 ILE A N 1
ATOM 2031 C CA . ILE A 1 265 ? -9.487 4.781 16.123 1.00 93.69 265 ILE A CA 1
ATOM 2032 C C . ILE A 1 265 ? -10.298 5.257 17.324 1.00 93.69 265 ILE A C 1
ATOM 2034 O O . ILE A 1 265 ? -10.488 4.524 18.294 1.00 93.69 265 ILE A O 1
ATOM 2038 N N . HIS A 1 266 ? -10.809 6.481 17.247 1.00 92.81 266 HIS A N 1
ATOM 2039 C CA . HIS A 1 266 ? -11.581 7.091 18.326 1.00 92.81 266 HIS A CA 1
ATOM 2040 C C . HIS A 1 266 ? -13.073 6.814 18.172 1.00 92.81 266 HIS A C 1
ATOM 2042 O O . HIS A 1 266 ? -13.638 6.934 17.082 1.00 92.81 266 HIS A O 1
ATOM 2048 N N . VAL A 1 267 ? -13.719 6.447 19.278 1.00 94.00 267 VAL A N 1
ATOM 2049 C CA . VAL A 1 267 ? -15.143 6.112 19.325 1.00 94.00 267 VAL A CA 1
ATOM 2050 C C . VAL A 1 267 ? -15.791 6.780 20.532 1.00 94.00 267 VAL A C 1
ATOM 2052 O O . VAL A 1 267 ? -15.442 6.485 21.670 1.00 94.00 267 VAL A O 1
ATOM 2055 N N . ASP A 1 268 ? -16.793 7.623 20.295 1.00 92.00 268 ASP A N 1
ATOM 2056 C CA . ASP A 1 268 ? -17.551 8.284 21.359 1.00 92.00 268 ASP A CA 1
ATOM 2057 C C . ASP A 1 268 ? -18.887 7.585 21.638 1.00 92.00 268 ASP A C 1
ATOM 2059 O O . ASP A 1 268 ? -19.741 7.454 20.757 1.00 92.00 268 ASP A O 1
ATOM 2063 N N . LEU A 1 269 ? -19.117 7.192 22.896 1.00 89.62 269 LEU A N 1
ATOM 2064 C CA . LEU A 1 269 ? -20.400 6.630 23.345 1.00 89.62 269 LEU A CA 1
ATOM 2065 C C . LEU A 1 269 ? -21.412 7.687 23.815 1.00 89.62 269 LEU A C 1
ATOM 2067 O O . LEU A 1 269 ? -22.582 7.368 24.017 1.00 89.62 269 LEU A O 1
ATOM 2071 N N . ARG A 1 270 ? -20.997 8.951 23.974 1.00 72.00 270 ARG A N 1
ATOM 2072 C CA . ARG A 1 270 ? -21.786 10.014 24.631 1.00 72.00 270 ARG A CA 1
ATOM 2073 C C . ARG A 1 270 ? -22.971 10.572 23.814 1.00 72.00 270 ARG A C 1
ATOM 2075 O O . ARG A 1 270 ? -23.602 11.521 24.260 1.00 72.00 270 ARG A O 1
ATOM 2082 N N . GLY A 1 271 ? -23.306 9.992 22.658 1.00 54.75 271 GLY A N 1
ATOM 2083 C CA . GLY A 1 271 ? -24.371 10.489 21.766 1.00 54.75 271 GLY A CA 1
ATOM 2084 C C . GLY A 1 271 ? -25.381 9.449 21.268 1.00 54.75 271 GLY A C 1
ATOM 2085 O O . GLY A 1 271 ? -26.180 9.768 20.393 1.00 54.75 271 GLY A O 1
ATOM 2086 N N . LYS A 1 272 ? -25.344 8.209 21.770 1.00 45.22 272 LYS A N 1
ATOM 2087 C CA . LYS A 1 272 ? -26.268 7.134 21.368 1.00 45.22 272 LYS A CA 1
ATOM 2088 C C . LYS A 1 272 ? -26.973 6.563 22.599 1.00 45.22 272 LYS A C 1
ATOM 2090 O O . LYS A 1 272 ? -26.500 5.593 23.191 1.00 45.22 272 LYS A O 1
ATOM 2095 N N . VAL A 1 273 ? -28.073 7.203 22.989 1.00 39.19 273 VAL A N 1
ATOM 2096 C CA . VAL A 1 273 ? -29.096 6.667 23.903 1.00 39.19 273 VAL A CA 1
ATOM 2097 C C . VAL A 1 273 ? -30.409 6.649 23.146 1.00 39.19 273 VAL A C 1
ATOM 2099 O O . VAL A 1 273 ? -30.700 7.679 22.499 1.00 39.19 273 VAL A O 1
#

Solvent-accessible surface area (backbone atoms only — not comparable to full-atom values): 15467 Å² total; per-residue (Å²): 87,42,32,36,39,37,51,45,45,51,27,59,52,91,71,85,48,53,59,55,60,48,79,40,82,66,31,51,53,71,69,56,36,45,73,70,34,44,49,74,48,78,59,52,50,34,40,40,34,30,60,55,97,64,95,69,65,96,47,72,47,64,38,30,30,39,34,31,45,72,44,92,54,47,59,53,33,29,49,51,78,76,41,52,73,64,40,29,36,50,30,34,57,88,73,32,56,81,62,85,58,101,78,56,81,52,33,48,34,37,83,56,96,38,49,48,80,84,28,46,40,49,38,90,77,40,87,74,55,86,80,72,59,98,64,71,58,91,41,38,53,32,37,40,36,42,76,45,45,69,84,52,69,68,58,44,36,31,31,43,39,40,42,29,24,56,27,29,43,33,40,42,34,35,68,41,68,98,55,51,50,48,64,44,39,82,82,70,82,58,58,51,45,75,59,36,85,37,92,44,95,98,38,86,32,24,27,36,32,36,38,73,55,62,48,61,42,40,82,72,64,86,76,56,34,26,38,32,35,61,48,100,94,45,80,42,83,76,38,79,64,49,90,76,82,52,58,90,45,68,44,82,44,71,59,96,89,38,84,39,50,32,23,70,41,83,44,78,53,86,82,76,128

Sequence (273 aa):
MAFSVELRHAYLGDVAASAPLAWQLVEPSPARFSALGLMYRVDNRGLSVFRSDGSGGDAAADLVFQLTAEDPAFFAYTDIDVADLDSTLWFDSTLAPAADGDGDTARRLHMRATVSAADRAAREALPLLRSITQHAPPVLVGFVRIRWSSADPPRRAWFIAFDARAVVWRYLVHGASGRTLFIRDADGQVDFEPATPTPWPGNTDTVALNSTAAIPFRQRSPHRFQLMETAPHGERVLIKPLPVASPSALAKETVNGRDLTVAEIHVDLRGKV

pLDDT: mean 86.12, std 12.02, range [39.19, 98.0]

Mean predicted aligned error: 7.41 Å

Radius of gyration: 24.05 Å; Cα contacts (8 Å, |Δi|>4): 591; chains: 1; bounding box: 56×40×74 Å

Nearest PDB structures (foldseek):
  7adz-assembly1_1A  TM=6.097E-01  e=7.099E-09  Algoriphagus machipongonensis
  3pay-assembly1_A  TM=2.869E-01  e=3.172E-03  Bacteroides ovatus ATCC 8483
  6bbt-assembly1_A  TM=2.164E-01  e=3.587E-02  Streptococcus pyogenes
  5dk2-assembly2_E  TM=2.822E-01  e=5.057E-01  Homo sapiens
  3q2w-assembly1_A  TM=1.649E-01  e=8.201E-02  Mus musculus

Foldseek 3Di:
DAEWEFEAEPQAPDPLAAQQKDKDWPPDDPVVCVVQQWDWDQDSGGIDIDGHPDPRDKDKDKTKIWIFGPDPLNCLWWPEHFAFLQKAFEQEPVPFDDDPDDPDQETESDDDPAHDPRRIDGNVPDPPSVPDDPGDDSGTRHMHIDTGIPPDDGHRHYYHYIYTDFAKEKEWEAPQPPWFKAKDWPVRPWHKDGWDQDDDVPGRRITIIIIPTTGRNHPDDPTWMFMWTQDPVGIDTQDTRADDFDSVAWDFDQDPNDTGIYGYGYHYSPPGD